Protein AF-A0AAE0KY05-F1 (afdb_monomer_lite)

Foldseek 3Di:
DDDDDDDDDDDDDDDDDDDDDDDDDDDDDPDDPPPPPPPPPPDPDDPFDAAELAQQWKKKKWWWFAAFAPDQDPVRRDGFTDIWIWIWHHHWDPPDVPIKGFIGTPDTPQQFADPPKTKIKTFAADDDPDPPPDDDDDDPDDDDADPGQKMKIKTQTPWGDGPPRDIDHGAIKIWIWGWGADPPRGIDTAKTWIKGWDFDWDQPDPVSPDTDTDIHITTTGMMGIDTDRD

Radius of gyration: 27.33 Å; chains: 1; bounding box: 83×68×80 Å

pLDDT: mean 74.64, std 20.17, range [36.69, 96.38]

Sequence (230 aa):
MRTQTRERQSRAELTTSSCFSLSCRPAFAPRRPPRHRSFNVASSASDEVPATLTEETVWRLVLSLSEPAKTDDEADISGPSINVVMKLKFLEDQGYEPPQGTVEVVEDELGLISEEGFNFWKLAEEEGEDPLDKGGLWIWGLFSEPLYPLMNIQLDVNEVPISDGTTFPAGKLFMKVPHARGSKTGVALSGGTLSVRQIVAYQADLIGLSKANIAEVRPCGTVRFTSTAA

Organism: NCBI:txid36881

Secondary structure (DSSP, 8-state):
-----------PPP---------PPPP----PPP-------------PPPB-SSTTPPEEEEEEEEPPPSSS-GGG--S-EEEEEEEEEEEEPTT-SS-EEEEEEEEESS--B-TT---EEEEESS--SSTT-------TTS--S-S-SEEEEEEEE--EEPGGG-EEPPEEEEEEEEEEEETTTEEEE--EEEEEEEEEEEE-STTS--EEEEEEEEEEEEEEEEE---

Structure (mmCIF, N/CA/C/O backbone):
data_AF-A0AAE0KY05-F1
#
_entry.id   AF-A0AAE0KY05-F1
#
loop_
_atom_site.group_PDB
_atom_site.id
_atom_site.type_symbol
_atom_site.label_atom_id
_atom_site.label_alt_id
_atom_site.label_comp_id
_atom_site.label_asym_id
_atom_site.label_entity_id
_atom_site.label_seq_id
_atom_site.pdbx_PDB_ins_code
_atom_site.Cartn_x
_atom_site.Cartn_y
_atom_site.Cartn_z
_atom_site.occupancy
_atom_site.B_iso_or_equiv
_atom_site.auth_seq_id
_atom_site.auth_comp_id
_atom_site.auth_asym_id
_atom_site.auth_atom_id
_atom_site.pdbx_PDB_model_num
ATOM 1 N N . MET A 1 1 ? 55.334 31.018 -51.474 1.00 38.75 1 MET A N 1
ATOM 2 C CA . MET A 1 1 ? 55.830 32.338 -51.022 1.00 38.75 1 MET A CA 1
ATOM 3 C C . MET A 1 1 ? 55.049 32.727 -49.776 1.00 38.75 1 MET A C 1
ATOM 5 O O . MET A 1 1 ? 53.842 32.783 -49.913 1.00 38.75 1 MET A O 1
ATOM 9 N N . ARG A 1 2 ? 55.753 32.933 -48.640 1.00 39.19 2 ARG A N 1
ATOM 10 C CA . ARG A 1 2 ? 55.479 33.848 -47.494 1.00 39.19 2 ARG A CA 1
ATOM 11 C C . ARG A 1 2 ? 54.041 33.850 -46.913 1.00 39.19 2 ARG A C 1
ATOM 13 O O . ARG A 1 2 ? 53.098 34.034 -47.654 1.00 39.19 2 ARG A O 1
ATOM 20 N N . THR A 1 3 ? 53.742 33.734 -45.618 1.00 39.59 3 THR A N 1
ATOM 21 C CA . THR A 1 3 ? 54.425 34.032 -44.335 1.00 39.59 3 THR A CA 1
ATOM 22 C C . THR A 1 3 ? 53.411 33.621 -43.230 1.00 39.59 3 THR A C 1
ATOM 24 O O . THR A 1 3 ? 52.221 33.743 -43.486 1.00 39.59 3 THR A O 1
ATOM 27 N N . GLN A 1 4 ? 53.807 32.933 -42.139 1.00 42.31 4 GLN A N 1
ATOM 28 C CA . GLN A 1 4 ? 53.938 33.462 -40.748 1.00 42.31 4 GLN A CA 1
ATOM 29 C C . GLN A 1 4 ? 52.613 33.964 -40.104 1.00 42.31 4 GLN A C 1
ATOM 31 O O . GLN A 1 4 ? 51.842 34.605 -40.795 1.00 42.31 4 GLN A O 1
ATOM 36 N N . THR A 1 5 ? 52.233 33.827 -38.822 1.00 41.00 5 THR A N 1
ATOM 37 C CA . THR A 1 5 ? 52.829 33.479 -37.502 1.00 41.00 5 THR A CA 1
ATOM 38 C C . THR A 1 5 ? 51.665 33.694 -36.477 1.00 41.00 5 THR A C 1
ATOM 40 O O . THR A 1 5 ? 50.830 34.546 -36.754 1.00 41.00 5 THR A O 1
ATOM 43 N N . ARG A 1 6 ? 51.411 32.806 -35.482 1.00 46.19 6 ARG A N 1
ATOM 44 C CA . ARG A 1 6 ? 51.552 32.994 -33.991 1.00 46.19 6 ARG A CA 1
ATOM 45 C C . ARG A 1 6 ? 50.767 34.212 -33.416 1.00 46.19 6 ARG A C 1
ATOM 47 O O . ARG A 1 6 ? 50.669 35.220 -34.083 1.00 46.19 6 ARG A O 1
ATOM 54 N N . GLU A 1 7 ? 50.173 34.290 -32.222 1.00 44.09 7 GLU A N 1
ATOM 55 C CA . GLU A 1 7 ? 50.526 33.885 -30.849 1.00 44.09 7 GLU A CA 1
ATOM 56 C C . GLU A 1 7 ? 49.373 34.444 -29.950 1.00 44.09 7 GLU A C 1
ATOM 58 O O . GLU A 1 7 ? 48.869 35.524 -30.230 1.00 44.09 7 GLU A O 1
ATOM 63 N N . ARG A 1 8 ? 48.696 33.655 -29.102 1.00 45.62 8 ARG A N 1
ATOM 64 C CA . ARG A 1 8 ? 48.772 33.601 -27.617 1.00 45.62 8 ARG A CA 1
ATOM 65 C C . ARG A 1 8 ? 48.650 34.917 -26.803 1.00 45.62 8 ARG A C 1
ATOM 67 O O . ARG A 1 8 ? 49.418 35.840 -27.016 1.00 45.62 8 ARG A O 1
ATOM 74 N N . GLN A 1 9 ? 47.863 34.803 -25.710 1.00 41.28 9 GLN A N 1
ATOM 75 C CA . GLN A 1 9 ? 47.937 35.522 -24.408 1.00 41.28 9 GLN A CA 1
ATOM 76 C C . GLN A 1 9 ? 47.491 36.997 -24.386 1.00 41.28 9 GLN A C 1
ATOM 78 O O . GLN A 1 9 ? 47.630 37.692 -25.373 1.00 41.28 9 GLN A O 1
ATOM 83 N N . SER A 1 10 ? 47.005 37.603 -23.299 1.00 45.00 10 SER A N 1
ATOM 84 C CA . SER A 1 10 ? 46.503 37.241 -21.959 1.00 45.00 10 SER A CA 1
ATOM 85 C C . SER A 1 10 ? 46.017 38.568 -21.317 1.00 45.00 10 SER A C 1
ATOM 87 O O . SER A 1 10 ? 46.092 39.612 -21.957 1.00 45.00 10 SER A O 1
ATOM 89 N N . ARG A 1 11 ? 45.609 38.525 -20.037 1.00 42.91 11 ARG A N 1
ATOM 90 C CA . ARG A 1 11 ? 45.348 39.648 -19.106 1.00 42.91 11 ARG A CA 1
ATOM 91 C C . ARG A 1 11 ? 43.980 40.343 -19.162 1.00 42.91 11 ARG A C 1
ATOM 93 O O . ARG A 1 11 ? 43.761 41.305 -19.883 1.00 42.91 11 ARG A O 1
ATOM 100 N N . ALA A 1 12 ? 43.116 39.897 -18.250 1.00 42.72 12 ALA A N 1
ATOM 101 C CA . ALA A 1 12 ? 42.124 40.742 -17.599 1.00 42.72 12 ALA A CA 1
ATOM 102 C C . ALA A 1 12 ? 42.814 41.546 -16.481 1.00 42.72 12 ALA A C 1
ATOM 104 O O . ALA A 1 12 ? 43.502 40.967 -15.635 1.00 42.72 12 ALA A O 1
ATOM 105 N N . GLU A 1 13 ? 42.652 42.867 -16.505 1.00 48.19 13 GLU A N 1
ATOM 106 C CA . GLU A 1 13 ? 43.083 43.776 -15.445 1.00 48.19 13 GLU A CA 1
ATOM 107 C C . GLU A 1 13 ? 41.948 43.995 -14.439 1.00 48.19 13 GLU A C 1
ATOM 109 O O . GLU A 1 13 ? 40.798 44.242 -14.797 1.00 48.19 13 GLU A O 1
ATOM 114 N N . LEU A 1 14 ? 42.313 43.873 -13.163 1.00 47.69 14 LEU A N 1
ATOM 115 C CA . LEU A 1 14 ? 41.545 44.267 -11.990 1.00 47.69 14 LEU A CA 1
ATOM 116 C C . LEU A 1 14 ? 41.602 45.787 -11.827 1.00 47.69 14 LEU A C 1
ATOM 118 O O . LEU A 1 14 ? 42.699 46.339 -11.756 1.00 47.69 14 LEU A O 1
ATOM 122 N N . THR A 1 15 ? 40.459 46.435 -11.609 1.00 41.34 15 THR A N 1
ATOM 123 C CA . THR A 1 15 ? 40.413 47.785 -11.034 1.00 41.34 15 THR A CA 1
ATOM 124 C C . THR A 1 15 ? 39.196 47.987 -10.124 1.00 41.34 15 THR A C 1
ATOM 126 O O . THR A 1 15 ? 38.053 47.833 -10.535 1.00 41.34 15 THR A O 1
ATOM 129 N N . THR A 1 16 ? 39.515 48.388 -8.882 1.00 43.69 16 THR A N 1
ATOM 130 C CA . THR A 1 16 ? 38.816 49.348 -7.990 1.00 43.69 16 THR A CA 1
ATOM 131 C C . THR A 1 16 ? 37.357 49.072 -7.589 1.00 43.69 16 THR A C 1
ATOM 133 O O . THR A 1 16 ? 36.461 49.106 -8.414 1.00 43.69 16 THR A O 1
ATOM 136 N N . SER A 1 17 ? 37.048 48.719 -6.334 1.00 39.44 17 SER A N 1
ATOM 137 C CA . SER A 1 17 ? 37.146 49.478 -5.063 1.00 39.44 17 SER A CA 1
ATOM 138 C C . SER A 1 17 ? 36.016 50.498 -4.830 1.00 39.44 17 SER A C 1
ATOM 140 O O . SER A 1 17 ? 35.856 51.436 -5.602 1.00 39.44 17 SER A O 1
ATOM 142 N N . SER A 1 18 ? 35.373 50.345 -3.659 1.00 39.72 18 SER A N 1
ATOM 143 C CA . SER A 1 18 ? 34.849 51.396 -2.761 1.00 39.72 18 SER A CA 1
ATOM 144 C C . SER A 1 18 ? 33.321 51.531 -2.573 1.00 39.72 18 SER A C 1
ATOM 146 O O . SER A 1 18 ? 32.611 52.104 -3.388 1.00 39.72 18 SER A O 1
ATOM 148 N N . CYS A 1 19 ? 32.909 51.094 -1.373 1.00 37.59 19 CYS A N 1
ATOM 149 C CA . CYS A 1 19 ? 32.070 51.772 -0.369 1.00 37.59 19 CYS A CA 1
ATOM 150 C C . CYS A 1 19 ? 30.527 51.870 -0.460 1.00 37.59 19 CYS A C 1
ATOM 152 O O . CYS A 1 19 ? 29.948 52.548 -1.296 1.00 37.59 19 CYS A O 1
ATOM 154 N N . PHE A 1 20 ? 29.937 51.329 0.621 1.00 39.00 20 PHE A N 1
ATOM 155 C CA . PHE A 1 20 ? 28.830 51.835 1.448 1.00 39.00 20 PHE A CA 1
ATOM 156 C C . PHE A 1 20 ? 27.437 52.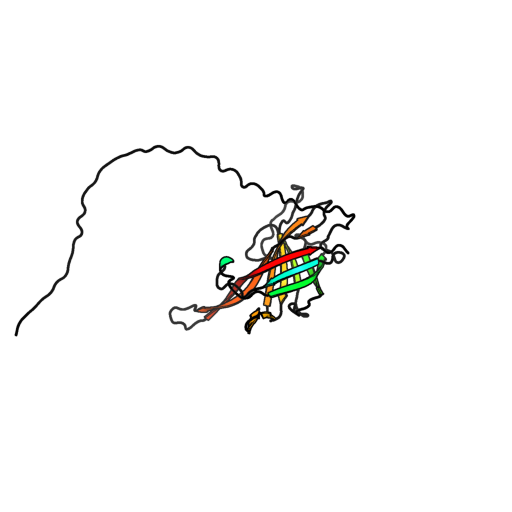050 0.830 1.00 39.00 20 PHE A C 1
ATOM 158 O O . PHE A 1 20 ? 27.146 53.077 0.233 1.00 39.00 20 PHE A O 1
ATOM 165 N N . SER A 1 21 ? 26.491 51.199 1.241 1.00 39.94 21 SER A N 1
ATOM 166 C CA . SER A 1 21 ? 25.285 51.697 1.921 1.00 39.94 21 SER A CA 1
ATOM 167 C C . SER A 1 21 ? 24.704 50.631 2.859 1.00 39.94 21 SER A C 1
ATOM 169 O O . SER A 1 21 ? 24.393 49.509 2.466 1.00 39.94 21 SER A O 1
ATOM 171 N N . LEU A 1 22 ? 24.592 50.995 4.138 1.00 47.75 22 LEU A N 1
ATOM 172 C CA . LEU A 1 22 ? 23.729 50.328 5.105 1.00 47.75 22 LEU A CA 1
ATOM 173 C C . LEU A 1 22 ? 22.280 50.607 4.696 1.00 47.75 22 LEU A C 1
ATOM 175 O O . LEU A 1 22 ? 21.836 51.751 4.754 1.00 47.75 22 LEU A O 1
ATOM 179 N N . SER A 1 23 ? 21.554 49.564 4.300 1.00 43.19 23 SER A N 1
ATOM 180 C CA . SER A 1 23 ? 20.107 49.608 4.094 1.00 43.19 23 SER A CA 1
ATOM 181 C C . SER A 1 23 ? 19.423 48.677 5.090 1.00 43.19 23 SER A C 1
ATOM 183 O O . SER A 1 23 ? 19.898 47.582 5.391 1.00 43.19 23 SER A O 1
ATOM 185 N N . CYS A 1 24 ? 18.342 49.192 5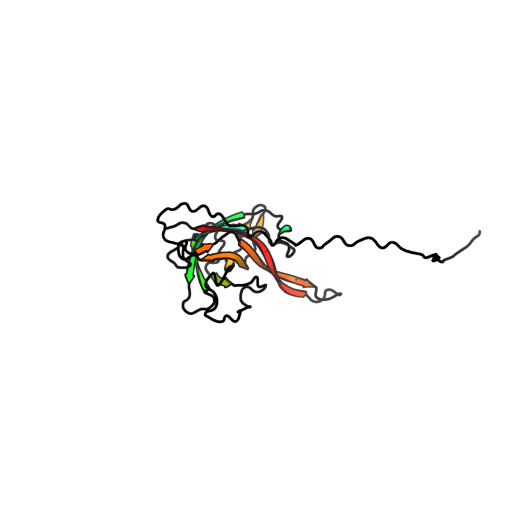.662 1.00 40.12 24 CYS A N 1
ATOM 186 C CA . CYS A 1 24 ? 17.643 48.695 6.831 1.00 40.12 24 CYS A CA 1
ATOM 187 C C . CYS A 1 24 ? 17.109 47.265 6.676 1.00 40.12 24 CYS A C 1
ATOM 189 O O . CYS A 1 24 ? 16.566 46.879 5.643 1.00 40.12 24 CYS A O 1
ATOM 191 N N . ARG A 1 25 ? 17.182 46.513 7.780 1.00 47.62 25 ARG A N 1
ATOM 192 C CA . ARG A 1 25 ? 16.449 45.262 7.994 1.00 47.62 25 ARG A CA 1
ATOM 193 C C . ARG A 1 25 ? 14.938 45.511 7.864 1.00 47.62 25 ARG A C 1
ATOM 195 O O . ARG A 1 25 ? 14.424 46.330 8.630 1.00 47.62 25 ARG A O 1
ATOM 202 N N . PRO A 1 26 ? 14.193 44.781 7.018 1.00 47.31 26 PRO A N 1
ATOM 203 C CA . PRO A 1 26 ? 12.768 44.629 7.239 1.00 47.31 26 PRO A CA 1
ATOM 204 C C . PRO A 1 26 ? 12.541 43.705 8.439 1.00 47.31 26 PRO A C 1
ATOM 206 O O . PRO A 1 26 ? 13.217 42.690 8.627 1.00 47.31 26 PRO A O 1
ATOM 209 N N . ALA A 1 27 ? 11.605 44.126 9.280 1.00 47.09 27 ALA A N 1
ATOM 210 C CA . ALA A 1 27 ? 11.190 43.446 10.486 1.00 47.09 27 ALA A CA 1
ATOM 211 C C . ALA A 1 27 ? 10.713 42.014 10.206 1.00 47.09 27 ALA A C 1
ATOM 213 O O . ALA A 1 27 ? 10.091 41.712 9.189 1.00 47.09 27 ALA A O 1
ATOM 214 N N . PHE A 1 28 ? 11.003 41.158 11.179 1.00 46.00 28 PHE A N 1
ATOM 215 C CA . PHE A 1 28 ? 10.495 39.807 11.344 1.00 46.00 28 PHE A CA 1
ATOM 216 C C . PHE A 1 28 ? 8.963 39.799 11.191 1.00 46.00 28 PHE A C 1
ATOM 218 O O . PHE A 1 28 ? 8.238 40.220 12.092 1.00 46.00 28 PHE A O 1
ATOM 225 N N . ALA A 1 29 ? 8.456 39.339 10.048 1.00 49.94 29 ALA A N 1
ATOM 226 C CA . ALA A 1 29 ? 7.048 38.994 9.924 1.00 49.94 29 ALA A CA 1
ATOM 227 C C . ALA A 1 29 ? 6.855 37.607 10.562 1.00 49.94 29 ALA A C 1
ATOM 229 O O . ALA A 1 29 ? 7.533 36.661 10.144 1.00 49.94 29 ALA A O 1
ATOM 230 N N . PRO A 1 30 ? 5.971 37.439 11.562 1.00 48.03 30 PRO A N 1
ATOM 231 C CA . PRO A 1 30 ? 5.671 36.117 12.088 1.00 48.03 30 PRO A CA 1
ATOM 232 C C . PRO A 1 30 ? 5.068 35.275 10.961 1.00 48.03 30 PRO A C 1
ATOM 234 O O . PRO A 1 30 ? 4.003 35.595 10.424 1.00 48.03 30 PRO A O 1
ATOM 237 N N . ARG A 1 31 ? 5.767 34.198 10.581 1.00 41.47 31 ARG A N 1
ATOM 238 C CA . ARG A 1 31 ? 5.210 33.154 9.720 1.00 41.47 31 ARG A CA 1
ATOM 239 C C . ARG A 1 31 ? 3.956 32.636 10.415 1.00 41.47 31 ARG A C 1
ATOM 241 O O . ARG A 1 31 ? 4.040 32.073 11.504 1.00 41.47 31 ARG A O 1
ATOM 248 N N . ARG A 1 32 ? 2.788 32.869 9.812 1.00 42.88 32 ARG A N 1
ATOM 249 C CA . ARG A 1 32 ? 1.558 32.209 10.250 1.00 42.88 32 ARG A CA 1
ATOM 250 C C . ARG A 1 32 ? 1.809 30.698 10.178 1.00 42.88 32 ARG A C 1
ATOM 252 O O . ARG A 1 32 ? 2.333 30.255 9.153 1.00 42.88 32 ARG A O 1
ATOM 259 N N . PRO A 1 33 ? 1.467 29.923 11.219 1.00 51.41 33 PRO A N 1
ATOM 260 C CA . PRO A 1 33 ? 1.500 28.475 11.107 1.00 51.41 33 PRO A CA 1
ATOM 261 C C . PRO A 1 33 ? 0.621 28.054 9.920 1.00 51.41 33 PRO A C 1
ATOM 263 O O . PRO A 1 33 ? -0.366 28.745 9.621 1.00 51.41 33 PRO A O 1
ATOM 266 N N . PRO A 1 34 ? 0.969 26.963 9.218 1.00 46.44 34 PRO A N 1
ATOM 267 C CA . PRO A 1 34 ? 0.100 26.409 8.194 1.00 46.44 34 PRO A CA 1
ATOM 268 C C . PRO A 1 34 ? -1.291 26.227 8.804 1.00 46.44 34 PRO A C 1
ATOM 270 O O . PRO A 1 34 ? -1.451 25.626 9.866 1.00 46.44 34 PRO A O 1
ATOM 273 N N . ARG A 1 35 ? -2.305 26.821 8.165 1.00 40.75 35 ARG A N 1
ATOM 274 C CA . ARG A 1 35 ? -3.698 26.551 8.510 1.00 40.75 35 ARG A CA 1
ATOM 275 C C . ARG A 1 35 ? -3.890 25.051 8.331 1.00 40.75 35 ARG A C 1
ATOM 277 O O . ARG A 1 35 ? -3.905 24.588 7.193 1.00 40.75 35 ARG A O 1
ATOM 284 N N . HIS A 1 36 ? -4.033 24.321 9.436 1.00 37.31 36 HIS A N 1
ATOM 285 C CA . HIS A 1 36 ? -4.613 22.987 9.414 1.00 37.31 36 HIS A CA 1
ATOM 286 C C . HIS A 1 36 ? -5.900 23.088 8.604 1.00 37.31 36 HIS A C 1
ATOM 288 O O . HIS A 1 36 ? -6.833 23.805 8.975 1.00 37.31 36 HIS A O 1
ATOM 294 N N . ARG A 1 37 ? -5.895 22.447 7.437 1.00 46.44 37 ARG A N 1
ATOM 295 C CA . ARG A 1 37 ? -7.068 22.315 6.592 1.00 46.44 37 ARG A CA 1
ATOM 296 C C . ARG A 1 37 ? -8.019 21.434 7.386 1.00 46.44 37 ARG A C 1
ATOM 298 O O . ARG A 1 37 ? -7.835 20.226 7.456 1.00 46.44 37 ARG A O 1
ATOM 305 N N . SER A 1 38 ? -8.961 22.063 8.080 1.00 38.47 38 SER A N 1
ATOM 306 C CA . SER A 1 38 ? -10.047 21.373 8.757 1.00 38.47 38 SER A CA 1
ATOM 307 C C . SER A 1 38 ? -10.771 20.570 7.685 1.00 38.47 38 SER A C 1
ATOM 309 O O . SER A 1 38 ? -11.352 21.143 6.759 1.00 38.47 38 SER A O 1
ATOM 311 N N . PHE A 1 39 ? -10.644 19.250 7.745 1.00 46.31 39 PHE A N 1
ATOM 312 C CA . PHE A 1 39 ? -11.386 18.358 6.878 1.00 46.31 39 PHE A CA 1
ATOM 313 C C . PHE A 1 39 ? -12.858 18.465 7.270 1.00 46.31 39 PHE A C 1
ATOM 315 O O . PHE A 1 39 ? -13.295 17.873 8.250 1.00 46.31 39 PHE A O 1
ATOM 322 N N . ASN A 1 40 ? -13.628 19.238 6.507 1.00 36.69 40 ASN A N 1
ATOM 323 C CA . ASN A 1 40 ? -15.075 19.088 6.502 1.00 36.69 40 ASN A CA 1
ATOM 324 C C . ASN A 1 40 ? -15.387 17.821 5.705 1.00 36.69 40 ASN A C 1
ATOM 326 O O . ASN A 1 40 ? -15.610 17.874 4.497 1.00 36.69 40 ASN A O 1
ATOM 330 N N . VAL A 1 41 ? -15.357 16.676 6.385 1.00 49.69 41 VAL A N 1
ATOM 331 C CA . VAL A 1 41 ? -16.051 15.479 5.913 1.00 49.69 41 VAL A CA 1
ATOM 332 C C . VAL A 1 41 ? -17.532 15.758 6.133 1.00 49.69 41 VAL A C 1
ATOM 334 O O . VAL A 1 41 ? -17.980 15.923 7.267 1.00 49.69 41 VAL A O 1
ATOM 337 N N . ALA A 1 42 ? -18.280 15.904 5.041 1.00 36.88 42 ALA A N 1
ATOM 338 C CA . ALA A 1 42 ? -19.729 15.971 5.096 1.00 36.88 42 ALA A CA 1
ATOM 339 C C . ALA A 1 42 ? -20.240 14.635 5.653 1.00 36.88 42 ALA A C 1
ATOM 341 O O . ALA A 1 42 ? -20.300 13.637 4.944 1.00 36.88 42 ALA A O 1
ATOM 342 N N . SER A 1 43 ? -20.545 14.623 6.949 1.00 40.16 43 SER A N 1
ATOM 343 C CA . SER A 1 43 ? -21.262 13.544 7.617 1.00 40.16 43 SER A CA 1
ATOM 344 C C . SER A 1 43 ? -22.716 13.595 7.154 1.00 40.16 43 SER A C 1
ATOM 346 O O . SER A 1 43 ? -23.512 14.409 7.623 1.00 40.16 43 SER A O 1
ATOM 348 N N . SER A 1 44 ? -23.063 12.749 6.191 1.00 39.06 44 SER A N 1
ATOM 349 C CA . SER A 1 44 ? -24.431 12.265 6.049 1.00 39.06 44 SER A CA 1
ATOM 350 C C . SER A 1 44 ? -24.664 11.275 7.185 1.00 39.06 44 SER A C 1
ATOM 352 O O . SER A 1 44 ? -24.182 10.151 7.148 1.00 39.06 44 SER A O 1
ATOM 354 N N . ALA A 1 45 ? -25.322 11.748 8.243 1.00 41.47 45 ALA A N 1
ATOM 355 C CA . ALA A 1 45 ? -25.730 10.944 9.383 1.00 41.47 45 ALA A CA 1
ATOM 356 C C . ALA A 1 45 ? -26.906 10.032 8.989 1.00 41.47 45 ALA A C 1
ATOM 358 O O . ALA A 1 45 ? -28.071 10.397 9.146 1.00 41.47 45 ALA A O 1
ATOM 359 N N . SER A 1 46 ? -26.583 8.862 8.453 1.00 43.41 46 SER A N 1
ATOM 360 C CA . SER A 1 46 ? -27.380 7.639 8.577 1.00 43.41 46 SER A CA 1
ATOM 361 C C . SER A 1 46 ? -26.770 6.800 9.706 1.00 43.41 46 SER A C 1
ATOM 363 O O . SER A 1 46 ? -25.584 6.934 9.998 1.00 43.41 46 SER A O 1
ATOM 365 N N . ASP A 1 47 ? -27.593 5.996 10.380 1.00 45.12 47 ASP A N 1
ATOM 366 C CA . ASP A 1 47 ? -27.252 5.089 11.494 1.00 45.12 47 ASP A CA 1
ATOM 367 C C . ASP A 1 47 ? -26.365 3.921 10.991 1.00 45.12 47 ASP A C 1
ATOM 369 O O . ASP A 1 47 ? -26.734 2.751 11.029 1.00 45.12 47 ASP A O 1
ATOM 373 N N . GLU A 1 48 ? -25.230 4.257 10.381 1.00 63.44 48 GLU A N 1
ATOM 374 C CA . GLU A 1 48 ? -24.317 3.328 9.725 1.00 63.44 48 GLU A CA 1
ATOM 375 C C . GLU A 1 48 ? -23.310 2.792 10.739 1.00 63.44 48 GLU A C 1
ATOM 377 O O . GLU A 1 48 ? -22.711 3.545 11.514 1.00 63.44 48 GLU A O 1
ATOM 382 N N . VAL A 1 49 ? -23.135 1.468 10.736 1.00 72.31 49 VAL A N 1
ATOM 383 C CA . VAL A 1 49 ? -22.116 0.786 11.537 1.00 72.31 49 VAL A CA 1
ATOM 384 C C . VAL A 1 49 ? -20.759 1.431 11.227 1.00 72.31 49 VAL A C 1
ATOM 386 O O . VAL A 1 49 ? -20.401 1.553 10.052 1.00 72.31 49 VAL A O 1
ATOM 389 N N . PRO A 1 50 ? -20.007 1.889 12.247 1.00 82.06 50 PRO A N 1
ATOM 390 C CA . PRO A 1 50 ? -18.739 2.565 12.022 1.00 82.06 50 PRO A CA 1
ATOM 391 C C . PRO A 1 50 ? -17.774 1.626 11.300 1.00 82.06 50 PRO A C 1
ATOM 393 O O . PRO A 1 50 ? -17.597 0.484 11.715 1.00 82.06 50 PRO A O 1
ATOM 396 N N . ALA A 1 51 ? -17.124 2.119 10.246 1.00 86.56 51 ALA A N 1
ATOM 397 C CA . ALA A 1 51 ? -16.161 1.331 9.489 1.00 86.56 51 ALA A CA 1
ATOM 398 C C . ALA A 1 51 ? -14.991 0.875 10.380 1.00 86.56 51 ALA A C 1
ATOM 400 O O . ALA A 1 51 ? -14.487 1.630 11.218 1.00 86.56 51 ALA A O 1
ATOM 401 N N . THR A 1 52 ? -14.541 -0.357 10.181 1.00 88.69 52 THR A N 1
ATOM 402 C CA . THR A 1 52 ? -13.468 -1.008 10.945 1.00 88.69 52 THR A CA 1
ATOM 403 C C . THR A 1 52 ? -12.370 -1.533 10.015 1.00 88.69 52 THR A C 1
ATOM 405 O O . THR A 1 52 ? -12.547 -1.637 8.799 1.00 88.69 52 THR A O 1
ATOM 408 N N . LEU A 1 53 ? -11.210 -1.872 10.590 1.00 89.19 53 LEU A N 1
ATOM 409 C CA . LEU A 1 53 ? -10.146 -2.631 9.910 1.00 89.19 53 LEU A CA 1
ATOM 410 C C . LEU A 1 53 ? -10.289 -4.142 10.177 1.00 89.19 53 LEU A C 1
ATOM 412 O O . LEU A 1 53 ? -9.297 -4.845 10.335 1.00 89.19 53 LEU A O 1
ATOM 416 N N . THR A 1 54 ? -11.531 -4.624 10.265 1.00 89.44 54 THR A N 1
ATOM 417 C CA . THR A 1 54 ? -11.869 -6.036 10.490 1.00 89.44 54 THR A CA 1
ATOM 418 C C . THR A 1 54 ? -12.654 -6.601 9.304 1.00 89.44 54 THR A C 1
ATOM 420 O O . THR A 1 54 ? -13.083 -5.862 8.414 1.00 89.44 54 THR A O 1
ATOM 423 N N . GLU A 1 55 ? -12.884 -7.916 9.310 1.00 90.06 55 GLU A N 1
ATOM 424 C CA . GLU A 1 55 ? -13.619 -8.651 8.267 1.00 90.06 55 GLU A CA 1
ATOM 425 C C . GLU A 1 55 ? -15.075 -8.196 8.061 1.00 90.06 55 GLU A C 1
ATOM 427 O O . GLU A 1 55 ? -15.701 -8.530 7.048 1.00 90.06 55 GLU A O 1
ATOM 432 N N . GLU A 1 56 ? -15.605 -7.434 9.020 1.00 88.81 56 GLU A N 1
ATOM 433 C CA . GLU A 1 56 ? -16.965 -6.8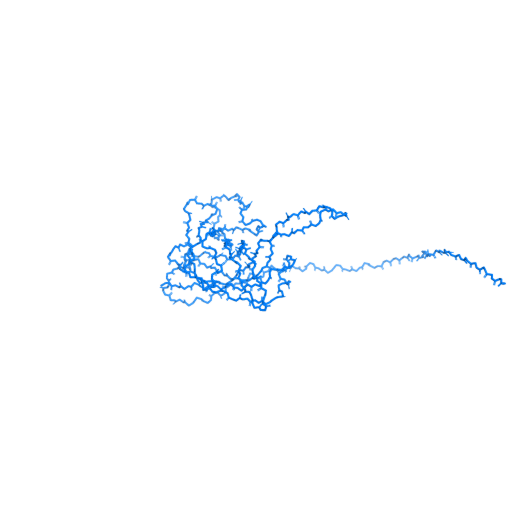98 9.030 1.00 88.81 56 GLU A CA 1
ATOM 434 C C . GLU A 1 56 ? -17.151 -5.777 8.000 1.00 88.81 56 GLU A C 1
ATOM 436 O O . GLU A 1 56 ? -18.240 -5.620 7.450 1.00 88.81 56 GLU A O 1
ATOM 441 N N . THR A 1 57 ? -16.091 -5.017 7.703 1.00 90.19 57 THR A N 1
ATOM 442 C CA . THR A 1 57 ? -16.164 -3.884 6.775 1.00 90.19 57 THR A CA 1
ATOM 443 C C . THR A 1 57 ? -15.567 -4.254 5.423 1.00 90.19 57 THR A C 1
ATOM 445 O O . THR A 1 57 ? -14.380 -4.561 5.309 1.00 90.19 57 THR A O 1
ATOM 448 N N . VAL A 1 58 ? -16.379 -4.154 4.367 1.00 93.25 58 VAL A N 1
ATOM 449 C CA . VAL A 1 58 ? -15.906 -4.290 2.984 1.00 93.25 58 VAL A CA 1
ATOM 450 C C . VAL A 1 58 ? -15.531 -2.919 2.434 1.00 93.25 58 VAL A C 1
ATOM 452 O O . VAL A 1 58 ? -16.358 -2.014 2.295 1.00 93.25 58 VAL A O 1
ATOM 455 N N . TRP A 1 59 ? -14.264 -2.775 2.074 1.00 93.62 59 TRP A N 1
ATOM 456 C CA . TRP A 1 59 ? -13.715 -1.553 1.513 1.00 93.62 59 TRP A CA 1
ATOM 457 C C . TRP A 1 59 ? -13.697 -1.639 -0.002 1.00 93.62 59 TRP A C 1
ATOM 459 O O . TRP A 1 59 ? -13.153 -2.583 -0.570 1.00 93.62 59 TRP A O 1
ATOM 469 N N . ARG A 1 60 ? -14.258 -0.628 -0.670 1.00 94.44 60 ARG A N 1
ATOM 470 C CA . ARG A 1 60 ? -14.137 -0.474 -2.118 1.00 94.44 60 ARG A CA 1
ATOM 471 C C . ARG A 1 60 ? -13.003 0.494 -2.422 1.00 94.44 60 ARG A C 1
ATOM 473 O O . ARG A 1 60 ? -13.028 1.642 -1.976 1.00 94.44 60 ARG A O 1
ATOM 480 N N . LEU A 1 61 ? -12.028 0.029 -3.187 1.00 94.12 61 LEU A N 1
ATOM 481 C CA . LEU A 1 61 ? -10.867 0.795 -3.610 1.00 94.12 61 LEU A CA 1
ATOM 482 C C . LEU A 1 61 ? -10.985 1.120 -5.090 1.00 94.12 61 LEU A C 1
ATOM 484 O O . LEU A 1 61 ? -11.421 0.298 -5.895 1.00 94.12 61 LEU A O 1
ATOM 488 N N . VAL A 1 62 ? -10.562 2.328 -5.433 1.00 94.75 62 VAL A N 1
ATOM 489 C CA . VAL A 1 62 ? -10.346 2.758 -6.810 1.00 94.75 62 VAL A CA 1
ATOM 490 C C . VAL A 1 62 ? -8.872 3.108 -6.943 1.00 94.75 62 VAL A C 1
ATOM 492 O O . VAL A 1 62 ? -8.410 4.083 -6.344 1.00 94.75 62 VAL A O 1
ATOM 495 N N . LEU A 1 63 ? -8.141 2.291 -7.694 1.00 94.38 63 LEU A N 1
ATOM 496 C CA . LEU A 1 63 ? -6.734 2.486 -8.018 1.00 94.38 63 LEU A CA 1
ATOM 497 C C . LEU A 1 63 ? -6.642 3.167 -9.378 1.00 94.38 63 LEU A C 1
ATOM 499 O O . LEU A 1 63 ? -7.116 2.624 -10.371 1.00 94.38 63 LEU A O 1
ATOM 503 N N . SER A 1 64 ? -6.021 4.336 -9.433 1.00 93.81 64 SER A N 1
ATOM 504 C CA . SER A 1 64 ? -5.635 4.979 -10.686 1.00 93.81 64 SER A CA 1
ATOM 505 C C . SER A 1 64 ? -4.167 4.661 -10.935 1.00 93.81 64 SER A C 1
ATOM 507 O O . SER A 1 64 ? -3.301 5.339 -10.383 1.00 93.81 64 SER A O 1
ATOM 509 N N . LEU A 1 65 ? -3.908 3.607 -11.710 1.00 92.69 65 LEU A N 1
ATOM 510 C CA . LEU A 1 65 ? -2.571 3.110 -12.038 1.00 92.69 65 LEU A CA 1
ATOM 511 C C . LEU A 1 65 ? -2.059 3.745 -13.323 1.00 92.69 65 LEU A C 1
ATOM 513 O O . LEU A 1 65 ? -2.819 4.004 -14.251 1.00 92.69 65 LEU A O 1
ATOM 517 N N . SER A 1 66 ? -0.756 3.943 -13.383 1.00 91.88 66 SER A N 1
ATOM 518 C CA . SER A 1 66 ? -0.029 4.511 -14.515 1.00 91.88 66 SER A CA 1
ATOM 519 C C . SER A 1 66 ? 1.335 3.841 -14.621 1.00 91.88 66 SER A C 1
ATOM 521 O O . SER A 1 66 ? 1.755 3.132 -13.702 1.00 91.88 66 SER A O 1
ATOM 523 N N . GLU A 1 67 ? 2.026 4.050 -15.739 1.00 88.38 67 GLU A N 1
ATOM 524 C CA . GLU A 1 67 ? 3.410 3.597 -15.859 1.00 88.38 67 GLU A CA 1
ATOM 525 C C . GLU A 1 67 ? 4.259 4.199 -14.718 1.00 88.38 67 GLU A C 1
ATOM 527 O O . GLU A 1 67 ? 4.123 5.394 -14.432 1.00 88.38 67 GLU A O 1
ATOM 532 N N . PRO A 1 68 ? 5.102 3.398 -14.040 1.00 86.06 68 PRO A N 1
ATOM 533 C CA . PRO A 1 68 ? 5.933 3.893 -12.949 1.00 86.06 68 PRO A CA 1
ATOM 534 C C . PRO A 1 68 ? 6.828 5.042 -13.411 1.00 86.06 68 PRO A C 1
ATOM 536 O O . PRO A 1 68 ? 7.421 4.982 -14.493 1.00 86.06 68 PRO A O 1
ATOM 539 N N . ALA A 1 69 ? 6.935 6.086 -12.590 1.00 83.69 69 ALA A N 1
ATOM 540 C CA . ALA A 1 69 ? 7.770 7.233 -12.913 1.00 83.69 69 ALA A CA 1
ATOM 541 C C . ALA A 1 69 ? 9.234 6.807 -13.117 1.00 83.69 69 ALA A C 1
ATOM 543 O O . ALA A 1 69 ? 9.750 5.894 -12.468 1.00 83.69 69 ALA A O 1
ATOM 544 N N . LYS A 1 70 ? 9.920 7.483 -14.043 1.00 78.81 70 LYS A N 1
ATOM 545 C CA . LYS A 1 70 ? 11.347 7.236 -14.322 1.00 78.81 70 LYS A CA 1
ATOM 546 C C . LYS A 1 70 ? 12.259 7.816 -13.244 1.00 78.81 70 LYS A C 1
ATOM 548 O O . LYS A 1 70 ? 13.404 7.389 -13.130 1.00 78.81 70 LYS A O 1
ATOM 553 N N . THR A 1 71 ? 11.757 8.796 -12.507 1.00 73.81 71 THR A N 1
ATOM 554 C CA . THR A 1 71 ? 12.397 9.454 -11.370 1.00 73.81 71 THR A CA 1
ATOM 555 C C . THR A 1 71 ? 11.506 9.277 -10.138 1.00 73.81 71 THR A C 1
ATOM 557 O O . THR A 1 71 ? 10.407 8.726 -10.230 1.00 73.81 71 THR A O 1
ATOM 560 N N . ASP A 1 72 ? 11.969 9.732 -8.976 1.00 69.00 72 ASP A N 1
ATOM 561 C CA . ASP A 1 72 ? 11.183 9.673 -7.735 1.00 69.00 72 ASP A CA 1
ATOM 562 C C . ASP A 1 72 ? 10.117 10.780 -7.655 1.00 69.00 72 ASP A C 1
ATOM 564 O O . ASP A 1 72 ? 9.321 10.814 -6.717 1.00 69.00 72 ASP A O 1
ATOM 568 N N . ASP A 1 73 ? 10.071 11.676 -8.644 1.00 70.50 73 ASP A N 1
ATOM 569 C CA . ASP A 1 73 ? 9.130 12.784 -8.676 1.00 70.50 73 ASP A CA 1
ATOM 570 C C . ASP A 1 73 ? 7.764 12.325 -9.214 1.00 70.50 73 ASP A C 1
ATOM 572 O O . ASP A 1 73 ? 7.622 11.904 -10.362 1.00 70.50 73 ASP A O 1
ATOM 576 N N . GLU A 1 74 ? 6.706 12.491 -8.413 1.00 65.88 74 GLU A N 1
ATOM 577 C CA . GLU A 1 74 ? 5.318 12.192 -8.820 1.00 65.88 74 GLU A CA 1
ATOM 578 C C . GLU A 1 74 ? 4.861 13.000 -10.051 1.00 65.88 74 GLU A C 1
ATOM 580 O O . GLU A 1 74 ? 3.933 12.605 -10.756 1.00 65.88 74 GLU A O 1
ATOM 585 N N . ALA A 1 75 ? 5.517 14.131 -10.329 1.00 65.44 75 ALA A N 1
ATOM 586 C CA . ALA A 1 75 ? 5.249 14.968 -11.497 1.00 65.44 75 ALA A CA 1
ATOM 587 C C . ALA A 1 75 ? 5.623 14.291 -12.829 1.00 65.44 75 ALA A C 1
ATOM 589 O O . ALA A 1 75 ? 5.107 14.693 -13.873 1.00 65.44 75 ALA A O 1
ATOM 590 N N . ASP A 1 76 ? 6.472 13.259 -12.791 1.00 68.38 76 ASP A N 1
ATOM 591 C CA . ASP A 1 76 ? 6.921 12.519 -13.973 1.00 68.38 76 ASP A CA 1
ATOM 592 C C . ASP A 1 76 ? 5.974 11.373 -14.361 1.00 68.38 76 ASP A C 1
ATOM 594 O O . ASP A 1 76 ? 6.207 10.677 -15.355 1.00 68.38 76 ASP A O 1
ATOM 598 N N . ILE A 1 77 ? 4.865 11.203 -13.633 1.00 73.19 77 ILE A N 1
ATOM 599 C CA . ILE A 1 77 ? 3.769 10.313 -14.017 1.00 73.19 77 ILE A CA 1
ATOM 600 C C . ILE A 1 77 ? 3.008 10.949 -15.191 1.00 73.19 77 ILE A C 1
ATOM 602 O O . ILE A 1 77 ? 1.975 11.600 -15.044 1.00 73.19 77 ILE A O 1
ATOM 606 N N . SER A 1 78 ? 3.553 10.775 -16.390 1.00 63.94 78 SER A N 1
ATOM 607 C CA . SER A 1 78 ? 2.975 11.243 -17.648 1.00 63.94 78 SER A CA 1
ATOM 608 C C . SER A 1 78 ? 2.817 10.054 -18.589 1.00 63.94 78 SER A C 1
ATOM 610 O O . SER A 1 78 ? 3.609 9.864 -19.512 1.00 63.94 78 SER A O 1
ATOM 612 N N . GLY A 1 79 ? 1.788 9.246 -18.350 1.00 72.44 79 GLY A N 1
ATOM 613 C CA . GLY A 1 79 ? 1.473 8.081 -19.169 1.00 72.44 79 GLY A CA 1
ATOM 614 C C . GLY A 1 79 ? -0.024 7.771 -19.191 1.00 72.44 79 GLY A C 1
ATOM 615 O O . GLY A 1 79 ? -0.790 8.374 -18.431 1.00 72.44 79 GLY A O 1
ATOM 616 N N . PRO A 1 80 ? -0.455 6.847 -20.066 1.00 81.00 80 PRO A N 1
ATOM 617 C CA . PRO A 1 80 ? -1.807 6.313 -20.017 1.00 81.00 80 PRO A CA 1
ATOM 618 C C . PRO A 1 80 ? -2.084 5.728 -18.627 1.00 81.00 80 PRO A C 1
ATOM 620 O O . PRO A 1 80 ? -1.220 5.082 -18.029 1.00 81.00 80 PRO A O 1
ATOM 623 N N . SER A 1 81 ? -3.285 5.977 -18.105 1.00 86.25 81 SER A N 1
ATOM 624 C CA . SER A 1 81 ? -3.711 5.478 -16.802 1.00 86.25 81 SER A CA 1
ATOM 625 C C . SER A 1 81 ? -4.936 4.582 -16.918 1.00 86.25 81 SER A C 1
ATOM 627 O O . SER A 1 81 ? -5.820 4.800 -17.749 1.00 86.25 81 SER A O 1
ATOM 629 N N . ILE A 1 82 ? -4.983 3.559 -16.072 1.00 91.25 82 ILE A N 1
ATOM 630 C CA . ILE A 1 82 ? -6.106 2.635 -15.941 1.00 91.25 82 ILE A CA 1
ATOM 631 C C . ILE A 1 82 ? -6.706 2.778 -14.546 1.00 91.25 82 ILE A C 1
ATOM 633 O O . ILE A 1 82 ? -5.991 2.907 -13.553 1.00 91.25 82 ILE A O 1
ATOM 637 N N . ASN A 1 83 ? -8.036 2.768 -14.474 1.00 92.88 83 ASN A N 1
ATOM 638 C CA . ASN A 1 83 ? -8.744 2.730 -13.203 1.00 92.88 83 ASN A CA 1
ATOM 639 C C . ASN A 1 83 ? -9.158 1.292 -12.907 1.00 92.88 83 ASN A C 1
ATOM 641 O O . ASN A 1 83 ? -9.956 0.720 -13.647 1.00 92.88 83 ASN A O 1
ATOM 645 N N . VAL A 1 84 ? -8.638 0.741 -11.817 1.00 92.69 84 VAL A N 1
ATOM 646 C CA . VAL A 1 84 ? -8.995 -0.582 -11.304 1.00 92.69 84 VAL A CA 1
ATOM 647 C C . VAL A 1 84 ? -9.886 -0.392 -10.088 1.00 92.69 84 VAL A C 1
ATOM 649 O O . VAL A 1 84 ? -9.547 0.355 -9.170 1.00 92.69 84 VAL A O 1
ATOM 652 N N . VAL A 1 85 ? -11.042 -1.047 -10.087 1.00 93.94 85 VAL A N 1
ATOM 653 C CA . VAL A 1 85 ? -11.937 -1.078 -8.932 1.00 93.94 85 VAL A CA 1
ATOM 654 C C . VAL A 1 85 ? -11.817 -2.446 -8.288 1.00 93.94 85 VAL A C 1
ATOM 656 O O . VAL A 1 85 ? -11.929 -3.460 -8.968 1.00 93.94 85 VAL A O 1
ATOM 659 N N . MET A 1 86 ? -11.613 -2.467 -6.977 1.00 94.19 86 MET A N 1
ATOM 660 C CA . MET A 1 86 ? -11.514 -3.707 -6.216 1.00 94.19 86 MET A CA 1
ATOM 661 C C . MET A 1 86 ? -12.237 -3.590 -4.879 1.00 94.19 86 MET A C 1
ATOM 663 O O . MET A 1 86 ? -12.431 -2.487 -4.354 1.00 94.19 86 MET A O 1
ATOM 667 N N . LYS A 1 87 ? -12.635 -4.728 -4.318 1.00 94.88 87 LYS A N 1
ATOM 668 C CA . LYS A 1 87 ? -13.165 -4.821 -2.956 1.00 94.88 87 LYS A CA 1
ATOM 669 C C . LYS A 1 87 ? -12.252 -5.683 -2.109 1.00 94.88 87 LYS A C 1
ATOM 671 O O . LYS A 1 87 ? -11.826 -6.750 -2.544 1.00 94.88 87 LYS A O 1
ATOM 676 N N . LEU A 1 88 ? -11.990 -5.240 -0.889 1.00 95.00 88 LEU A N 1
ATOM 677 C CA . LEU A 1 88 ? -11.159 -5.967 0.062 1.00 95.00 88 LEU A CA 1
ATOM 678 C C . LEU A 1 88 ? -11.694 -5.861 1.483 1.00 95.00 88 LEU A C 1
ATOM 680 O O . LEU A 1 88 ? -12.509 -4.992 1.804 1.00 95.00 88 LEU A O 1
ATOM 684 N N . LYS A 1 89 ? -11.188 -6.746 2.331 1.00 94.94 89 LYS A N 1
ATOM 685 C CA . LYS A 1 89 ? -11.371 -6.749 3.776 1.00 94.94 89 LYS A CA 1
ATOM 686 C C . LYS A 1 89 ? -10.011 -6.703 4.454 1.00 94.94 89 LYS A C 1
ATOM 688 O O . LYS A 1 89 ? -9.024 -7.230 3.937 1.00 94.94 89 LYS A O 1
ATOM 693 N N . PHE A 1 90 ? -9.976 -6.078 5.621 1.00 95.12 90 PHE A N 1
ATOM 694 C CA . PHE A 1 90 ? -8.800 -6.079 6.477 1.00 95.12 90 PHE A CA 1
ATOM 695 C C . PHE A 1 90 ? -8.985 -7.120 7.575 1.00 95.12 90 PHE A C 1
ATOM 697 O O . PHE A 1 90 ? -10.038 -7.186 8.202 1.00 95.12 90 PHE A O 1
ATOM 704 N N . LEU A 1 91 ? -7.962 -7.936 7.796 1.00 94.75 91 LEU A N 1
ATOM 705 C CA . LEU A 1 91 ? -7.910 -8.916 8.871 1.00 94.75 91 LEU A CA 1
ATOM 706 C C . LEU A 1 91 ? -6.846 -8.442 9.856 1.00 94.75 91 LEU A C 1
ATOM 708 O O . LEU A 1 91 ? -5.667 -8.448 9.518 1.00 94.75 91 LEU A O 1
ATOM 712 N N . GLU A 1 92 ? -7.263 -7.954 11.024 1.00 93.06 92 GLU A N 1
ATOM 713 C CA . GLU A 1 92 ? -6.360 -7.440 12.061 1.00 93.06 92 GLU A CA 1
ATOM 714 C C . GLU A 1 92 ? -5.774 -8.581 12.901 1.00 93.06 92 GLU A C 1
ATOM 716 O O . GLU A 1 92 ? -6.508 -9.404 13.453 1.00 93.06 92 GLU A O 1
ATOM 721 N N . ASP A 1 93 ? -4.448 -8.596 13.037 1.00 91.50 93 ASP A N 1
ATOM 722 C CA . ASP A 1 93 ? -3.733 -9.552 13.875 1.00 91.50 93 ASP A CA 1
ATOM 723 C C . ASP A 1 93 ? -3.690 -9.053 15.326 1.00 91.50 93 ASP A C 1
ATOM 725 O O . ASP A 1 93 ? -3.233 -7.946 15.626 1.00 91.50 93 ASP A O 1
ATOM 729 N N . GLN A 1 94 ? -4.132 -9.888 16.268 1.00 87.38 94 GLN A N 1
ATOM 730 C CA . GLN A 1 94 ? -4.150 -9.515 17.682 1.00 87.38 94 GLN A CA 1
ATOM 731 C C . GLN A 1 94 ? -2.747 -9.504 18.304 1.00 87.38 94 GLN A C 1
ATOM 733 O O . GLN A 1 94 ? -1.931 -10.391 18.062 1.00 87.38 94 GLN A O 1
ATOM 738 N N . GLY A 1 95 ? -2.503 -8.538 19.194 1.00 83.31 95 GLY A N 1
ATOM 739 C CA . GLY A 1 95 ? -1.285 -8.481 20.011 1.00 83.31 95 GLY A CA 1
ATOM 740 C C . GLY A 1 95 ? -0.089 -7.789 19.354 1.00 83.31 95 GLY A C 1
ATOM 741 O O . GLY A 1 95 ? 1.010 -7.861 19.903 1.00 83.31 95 GLY A O 1
ATOM 742 N N . TYR A 1 96 ? -0.290 -7.112 18.221 1.00 82.25 96 TYR A N 1
ATOM 743 C CA . TYR A 1 96 ? 0.746 -6.336 17.546 1.00 82.25 96 TYR A CA 1
ATOM 744 C C . TYR A 1 96 ? 0.629 -4.829 17.794 1.00 82.25 96 TYR A C 1
ATOM 746 O O . TYR A 1 96 ? -0.457 -4.255 17.789 1.00 82.25 96 TYR A O 1
ATOM 754 N N . GLU A 1 97 ? 1.796 -4.207 17.958 1.00 82.75 97 GLU A N 1
ATOM 755 C CA . GLU A 1 97 ? 2.012 -2.766 18.085 1.00 82.75 97 GLU A CA 1
ATOM 756 C C . GLU A 1 97 ? 3.113 -2.375 17.075 1.00 82.75 97 GLU A C 1
ATOM 758 O O . GLU A 1 97 ? 4.252 -2.831 17.232 1.00 82.75 97 GLU A O 1
ATOM 763 N N . PRO A 1 98 ? 2.835 -1.577 16.028 1.00 84.75 98 PRO A N 1
ATOM 764 C CA . PRO A 1 98 ? 1.538 -1.007 15.663 1.00 84.75 98 PRO A CA 1
ATOM 765 C C . PRO A 1 98 ? 0.546 -2.061 15.124 1.00 84.75 98 PRO A C 1
ATOM 767 O O . PRO A 1 98 ? 0.988 -3.110 14.644 1.00 84.75 98 PRO A O 1
ATOM 770 N N . PRO A 1 99 ? -0.777 -1.783 15.146 1.00 89.12 99 PRO A N 1
ATOM 771 C CA . PRO A 1 99 ? -1.785 -2.656 14.560 1.00 89.12 99 PRO A CA 1
ATOM 772 C C . PRO A 1 99 ? -1.482 -2.950 13.096 1.00 89.12 99 PRO A C 1
ATOM 774 O O . PRO A 1 99 ? -1.135 -2.059 12.311 1.00 89.12 99 PRO A O 1
ATOM 777 N N . GLN A 1 100 ? -1.613 -4.217 12.743 1.00 93.12 100 GLN A N 1
ATOM 778 C CA . GLN A 1 100 ? -1.256 -4.739 11.437 1.00 93.12 100 GLN A CA 1
ATOM 779 C C . GLN A 1 100 ? -2.063 -5.997 11.141 1.00 93.12 100 GLN A C 1
ATOM 781 O O . GLN A 1 100 ? -2.717 -6.541 12.031 1.00 93.12 100 GLN A O 1
ATOM 786 N N . GLY A 1 101 ? -1.987 -6.470 9.904 1.00 94.69 101 GLY A N 1
ATOM 787 C CA . GLY A 1 101 ? -2.531 -7.766 9.544 1.00 94.69 101 GLY A CA 1
ATOM 788 C C . GLY A 1 101 ? -2.613 -7.987 8.045 1.00 94.69 101 GLY A C 1
ATOM 789 O O . GLY A 1 101 ? -1.890 -7.371 7.262 1.00 94.69 101 GLY A O 1
ATOM 790 N N . THR A 1 102 ? -3.480 -8.895 7.622 1.00 96.25 102 THR A N 1
ATOM 791 C CA . THR A 1 102 ? -3.560 -9.328 6.221 1.00 96.25 102 THR A CA 1
ATOM 792 C C . THR A 1 102 ? -4.703 -8.651 5.474 1.00 96.25 102 THR A C 1
ATOM 794 O O . THR A 1 102 ? -5.652 -8.129 6.067 1.00 96.25 102 THR A O 1
ATOM 797 N N . VAL A 1 103 ? -4.576 -8.594 4.149 1.00 96.38 103 VAL A N 1
ATOM 798 C CA . VAL A 1 103 ? -5.613 -8.064 3.258 1.00 96.38 103 VAL A CA 1
ATOM 799 C C . VAL A 1 103 ? -6.219 -9.217 2.474 1.00 96.38 103 VAL A C 1
ATOM 801 O O . VAL A 1 103 ? -5.521 -9.897 1.724 1.00 96.38 103 VAL A O 1
ATOM 804 N N . GLU A 1 104 ? -7.526 -9.401 2.611 1.00 95.25 104 GLU A N 1
ATOM 805 C CA . GLU A 1 104 ? -8.290 -10.367 1.828 1.00 95.25 104 GLU A CA 1
ATOM 806 C C . GLU A 1 104 ? -8.981 -9.643 0.670 1.00 95.25 104 GLU A C 1
ATOM 808 O O . GLU A 1 104 ? -9.742 -8.695 0.879 1.00 95.25 104 GLU A O 1
ATOM 813 N N . VAL A 1 105 ? -8.722 -10.077 -0.562 1.00 94.56 105 VAL A N 1
ATOM 814 C CA . VAL A 1 105 ? -9.355 -9.511 -1.758 1.00 94.56 105 VAL A CA 1
ATOM 815 C C . VAL A 1 105 ? -10.656 -10.256 -2.026 1.00 94.56 105 VAL A C 1
ATOM 817 O O . VAL A 1 105 ? -10.658 -11.461 -2.248 1.00 94.56 105 VAL A O 1
ATOM 820 N N . VAL A 1 106 ? -11.770 -9.526 -1.988 1.00 94.00 106 VAL A N 1
ATOM 821 C CA . VAL A 1 106 ? -13.123 -10.067 -2.188 1.00 94.00 106 VAL A CA 1
ATOM 822 C C . VAL A 1 106 ? -13.503 -10.048 -3.665 1.00 94.00 106 VAL A C 1
ATOM 824 O O . VAL A 1 106 ? -14.144 -10.972 -4.156 1.00 94.00 106 VAL A O 1
ATOM 827 N N . GLU A 1 107 ? -13.146 -8.973 -4.366 1.00 94.31 107 GLU A N 1
ATOM 828 C CA . GLU A 1 107 ? -13.484 -8.783 -5.774 1.00 94.31 107 GLU A CA 1
ATOM 829 C C . GLU A 1 107 ? -12.367 -8.007 -6.473 1.00 94.31 107 GLU A C 1
ATOM 831 O O . GLU A 1 107 ? -11.985 -6.923 -6.026 1.00 94.31 107 GLU A O 1
ATOM 836 N N . ASP A 1 108 ? -11.873 -8.565 -7.574 1.00 93.19 108 ASP A N 1
ATOM 837 C CA . ASP A 1 108 ? -10.886 -7.961 -8.465 1.00 93.19 108 ASP A CA 1
ATOM 838 C C . ASP A 1 108 ? -11.311 -8.230 -9.912 1.00 93.19 108 ASP A C 1
ATOM 840 O O . ASP A 1 108 ? -11.178 -9.339 -10.425 1.00 93.19 108 ASP A O 1
ATOM 844 N N . GLU A 1 109 ? -11.879 -7.214 -10.560 1.00 86.56 109 GLU A N 1
ATOM 845 C CA . GLU A 1 109 ? -12.440 -7.345 -11.909 1.00 86.56 109 GLU A CA 1
ATOM 846 C C . GLU A 1 109 ? -11.364 -7.534 -12.989 1.00 86.56 109 GLU A C 1
ATOM 848 O O . GLU A 1 109 ? -11.652 -8.075 -14.058 1.00 86.56 109 GLU A O 1
ATOM 853 N N . LEU A 1 110 ? -10.135 -7.072 -12.735 1.00 87.12 110 LEU A N 1
ATOM 854 C CA . LEU A 1 110 ? -9.056 -7.047 -13.726 1.00 87.12 110 LEU A CA 1
ATOM 855 C C . LEU A 1 110 ? -7.975 -8.101 -13.474 1.00 87.12 110 LEU A C 1
ATOM 857 O O . LEU A 1 110 ? -7.057 -8.214 -14.285 1.00 87.12 110 LEU A O 1
ATOM 861 N N . GLY A 1 111 ? -8.080 -8.877 -12.391 1.00 90.06 111 GLY A N 1
ATOM 862 C CA . GLY A 1 111 ? -7.065 -9.865 -12.012 1.00 90.06 111 GLY A CA 1
ATOM 863 C C . GLY A 1 111 ? -5.705 -9.224 -11.721 1.00 90.06 111 GLY A C 1
ATOM 864 O O . GLY A 1 111 ? -4.658 -9.820 -11.993 1.00 90.06 111 GLY A O 1
ATOM 865 N N . LEU A 1 112 ? -5.723 -7.986 -11.218 1.00 92.19 112 LEU A N 1
ATOM 866 C CA . LEU A 1 112 ? -4.529 -7.239 -10.845 1.00 92.19 112 LEU A CA 1
ATOM 867 C C . LEU A 1 112 ? -3.774 -7.927 -9.709 1.00 92.19 112 LEU A C 1
ATOM 869 O O . LEU A 1 112 ? -2.549 -7.875 -9.693 1.00 92.19 112 LEU A O 1
ATOM 873 N N . ILE A 1 113 ? -4.471 -8.541 -8.757 1.00 94.31 113 ILE A N 1
ATOM 874 C CA . ILE A 1 113 ? -3.862 -9.153 -7.578 1.00 94.31 113 ILE A CA 1
ATOM 875 C C . ILE A 1 113 ? -3.480 -10.600 -7.865 1.00 94.31 113 ILE A C 1
ATOM 877 O O . ILE A 1 113 ? -4.247 -11.370 -8.439 1.00 94.31 113 ILE A O 1
ATOM 881 N N . SER A 1 114 ? -2.279 -10.979 -7.437 1.00 93.06 114 SER A N 1
ATOM 882 C CA . SER A 1 114 ? -1.826 -12.364 -7.494 1.00 93.06 114 SER A CA 1
ATOM 883 C C . SER A 1 114 ? -2.547 -13.212 -6.444 1.00 93.06 114 SER A C 1
ATOM 885 O O . SER A 1 114 ? -2.523 -12.884 -5.258 1.00 93.06 114 SER A O 1
ATOM 887 N N . GLU A 1 115 ? -3.146 -14.330 -6.865 1.00 88.62 115 GLU A N 1
ATOM 888 C CA . GLU A 1 115 ? -3.806 -15.294 -5.966 1.00 88.62 115 GLU A CA 1
ATOM 889 C C . GLU A 1 115 ? -2.819 -15.964 -4.995 1.00 88.62 115 GLU A C 1
ATOM 891 O O . GLU A 1 115 ? -3.180 -16.317 -3.876 1.00 88.62 115 GLU A O 1
ATOM 896 N N . GLU A 1 116 ? -1.558 -16.113 -5.408 1.00 88.50 116 GLU A N 1
ATOM 897 C CA . GLU A 1 116 ? -0.473 -16.673 -4.588 1.00 88.50 116 GLU A CA 1
ATOM 898 C C . GLU A 1 116 ? 0.262 -15.594 -3.771 1.00 88.50 116 GLU A C 1
ATOM 900 O O . GLU A 1 116 ? 1.207 -15.884 -3.033 1.00 88.50 116 GLU A O 1
ATOM 905 N N . GLY A 1 117 ? -0.146 -14.335 -3.934 1.00 85.19 117 GLY A N 1
ATOM 906 C CA . GLY A 1 117 ? 0.480 -13.165 -3.346 1.00 85.19 117 GLY A CA 1
ATOM 907 C C . GLY A 1 117 ? 0.232 -13.018 -1.846 1.00 85.19 117 GLY A C 1
ATOM 908 O O . GLY A 1 117 ? -0.839 -13.337 -1.332 1.00 85.19 117 GLY A O 1
ATOM 909 N N . PHE A 1 118 ? 1.214 -12.467 -1.130 1.00 91.00 118 PHE A N 1
ATOM 910 C CA . PHE A 1 118 ? 1.061 -12.111 0.278 1.00 91.00 118 PHE A CA 1
ATOM 911 C C . PHE A 1 118 ? 0.710 -10.629 0.430 1.00 91.00 118 PHE A C 1
ATOM 913 O O . PHE A 1 118 ? 1.566 -9.742 0.325 1.00 91.00 118 PHE A O 1
ATOM 920 N N . ASN A 1 119 ? -0.567 -10.385 0.724 1.00 95.00 119 ASN A N 1
ATOM 921 C CA . ASN A 1 119 ? -1.137 -9.054 0.880 1.00 95.00 119 ASN A CA 1
ATOM 922 C C . ASN A 1 119 ? -1.234 -8.679 2.364 1.00 95.00 119 ASN A C 1
ATOM 924 O O . ASN A 1 119 ? -1.838 -9.394 3.167 1.00 95.00 119 ASN A O 1
ATOM 928 N N . PHE A 1 120 ? -0.649 -7.545 2.738 1.00 95.25 120 PHE A N 1
ATOM 929 C CA . PHE A 1 120 ? -0.454 -7.165 4.138 1.00 95.25 120 PHE A CA 1
ATOM 930 C C . PHE A 1 120 ? -0.643 -5.666 4.346 1.00 95.25 120 PHE A C 1
ATOM 932 O O . PHE A 1 120 ? -0.353 -4.863 3.459 1.00 95.25 120 PHE A O 1
ATOM 939 N N . TRP A 1 121 ? -1.100 -5.277 5.531 1.00 94.81 121 TRP A N 1
ATOM 940 C CA . TRP A 1 121 ? -1.242 -3.887 5.936 1.00 94.81 121 TRP A CA 1
ATOM 941 C C . TRP A 1 121 ? -0.667 -3.646 7.329 1.00 94.81 121 TRP A C 1
ATOM 943 O O . TRP A 1 121 ? -0.659 -4.525 8.188 1.00 94.81 121 TRP A O 1
ATOM 953 N N . LYS A 1 122 ? -0.208 -2.419 7.566 1.00 92.94 122 LYS A N 1
ATOM 954 C CA . LYS A 1 122 ? 0.336 -1.979 8.851 1.00 92.94 122 LYS A CA 1
ATOM 955 C C . LYS A 1 122 ? 0.064 -0.499 9.064 1.00 92.94 122 LYS A C 1
ATOM 957 O O . LYS A 1 122 ? 0.236 0.309 8.149 1.00 92.94 122 LYS A O 1
ATOM 962 N N . LEU A 1 123 ? -0.344 -0.137 10.274 1.00 90.25 123 LEU A N 1
ATOM 963 C CA . LEU A 1 123 ? -0.429 1.261 10.678 1.00 90.25 123 LEU A CA 1
ATOM 964 C C . LEU A 1 123 ? 0.965 1.836 10.951 1.00 90.25 123 LEU A C 1
ATOM 966 O O . LEU A 1 123 ? 1.853 1.152 11.458 1.00 90.25 123 LEU A O 1
ATOM 970 N N . ALA A 1 124 ? 1.157 3.101 10.592 1.00 86.00 124 ALA A N 1
ATOM 971 C CA . ALA A 1 124 ? 2.440 3.783 10.670 1.00 86.00 124 ALA A CA 1
ATOM 972 C C . ALA A 1 124 ? 2.303 5.206 11.222 1.00 86.00 124 ALA A C 1
ATOM 974 O O . ALA A 1 124 ? 1.276 5.874 11.072 1.00 86.00 124 ALA A O 1
ATOM 975 N N . GLU A 1 125 ? 3.377 5.658 11.863 1.00 78.50 125 GLU A N 1
ATOM 976 C CA . GLU A 1 125 ? 3.481 6.966 12.517 1.00 78.50 125 GLU A CA 1
ATOM 977 C C . GLU A 1 125 ? 4.090 8.019 11.599 1.00 78.50 125 GLU A C 1
ATOM 979 O O . GLU A 1 125 ? 3.592 9.140 11.505 1.00 78.50 125 GLU A O 1
ATOM 984 N N . GLU A 1 126 ? 5.166 7.638 10.909 1.00 73.44 126 GLU A N 1
ATOM 985 C CA . GLU A 1 126 ? 5.972 8.518 10.074 1.00 73.44 126 GLU A CA 1
ATOM 986 C C . GLU A 1 126 ? 6.066 8.022 8.631 1.00 73.44 126 GLU A C 1
ATOM 988 O O . GLU A 1 126 ? 5.879 6.847 8.307 1.00 73.44 126 GLU A O 1
ATOM 993 N N . GLU A 1 127 ? 6.418 8.960 7.756 1.00 63.06 127 GLU A N 1
ATOM 994 C CA . GLU A 1 127 ? 6.775 8.704 6.369 1.00 63.06 127 GLU A CA 1
ATOM 995 C C . GLU A 1 127 ? 8.169 8.049 6.302 1.00 63.06 127 GLU A C 1
ATOM 997 O O . GLU A 1 127 ? 9.189 8.723 6.178 1.00 63.06 127 GLU A O 1
ATOM 1002 N N . GLY A 1 128 ? 8.229 6.725 6.451 1.00 59.12 128 GLY A N 1
ATOM 1003 C CA . GLY A 1 128 ? 9.449 5.937 6.253 1.00 59.12 128 GLY A CA 1
ATOM 1004 C C . GLY A 1 128 ? 9.681 5.567 4.785 1.00 59.12 128 GLY A C 1
ATOM 1005 O O . GLY A 1 128 ? 8.728 5.289 4.062 1.00 59.12 128 GLY A O 1
ATOM 1006 N N . GLU A 1 129 ? 10.950 5.548 4.367 1.00 51.62 129 GLU A N 1
ATOM 1007 C CA . GLU A 1 129 ? 11.403 5.048 3.056 1.00 51.62 129 GLU A CA 1
ATOM 1008 C C . GLU A 1 129 ? 11.220 3.523 2.950 1.00 51.62 129 GLU A C 1
ATOM 1010 O O . GLU A 1 129 ? 10.772 3.015 1.926 1.00 51.62 129 GLU A O 1
ATOM 1015 N N . ASP A 1 130 ? 11.438 2.814 4.064 1.00 55.91 130 ASP A N 1
ATOM 1016 C CA . ASP A 1 130 ? 11.011 1.432 4.244 1.00 55.91 130 ASP A CA 1
ATOM 1017 C C . ASP A 1 130 ? 9.687 1.387 5.026 1.00 55.91 130 ASP A C 1
ATOM 1019 O O . ASP A 1 130 ? 9.644 1.814 6.188 1.00 55.91 130 ASP A O 1
ATOM 1023 N N . PRO A 1 131 ? 8.604 0.824 4.455 1.00 51.94 131 PRO A N 1
ATOM 1024 C CA . PRO A 1 131 ? 7.285 0.788 5.093 1.00 51.94 131 PRO A CA 1
ATOM 1025 C C . PRO A 1 131 ? 7.216 -0.070 6.372 1.00 51.94 131 PRO A C 1
ATOM 1027 O O . PRO A 1 131 ? 6.156 -0.139 7.000 1.00 51.94 131 PRO A O 1
ATOM 1030 N N . LEU A 1 132 ? 8.318 -0.719 6.773 1.00 53.75 132 LEU A N 1
ATOM 1031 C CA . LEU A 1 132 ? 8.380 -1.671 7.885 1.00 53.75 132 LEU A CA 1
ATOM 1032 C C . LEU A 1 132 ? 9.335 -1.285 9.030 1.00 53.75 132 LEU A C 1
ATOM 1034 O O . LEU A 1 132 ? 9.144 -1.818 10.125 1.00 53.75 132 LEU A O 1
ATOM 1038 N N . ASP A 1 133 ? 10.290 -0.364 8.836 1.00 49.25 133 ASP A N 1
ATOM 1039 C CA . ASP A 1 133 ? 11.564 -0.412 9.589 1.00 49.25 133 ASP A CA 1
ATOM 1040 C C . ASP A 1 133 ? 11.833 0.725 10.595 1.00 49.25 133 ASP A C 1
ATOM 1042 O O . ASP A 1 133 ? 12.944 0.888 11.097 1.00 49.25 133 ASP A O 1
ATOM 1046 N N . LYS A 1 134 ? 10.814 1.506 10.968 1.00 53.44 134 LYS A N 1
ATOM 1047 C CA . LYS A 1 134 ? 10.940 2.509 12.041 1.00 53.44 134 LYS A CA 1
ATOM 1048 C C . LYS A 1 134 ? 9.879 2.299 13.113 1.00 53.44 134 LYS A C 1
ATOM 1050 O O . LYS A 1 134 ? 8.848 2.959 13.126 1.00 53.44 134 LYS A O 1
ATOM 1055 N N . GLY A 1 135 ? 10.133 1.345 14.007 1.00 46.78 135 GLY A N 1
ATOM 1056 C CA . GLY A 1 135 ? 9.393 1.230 15.262 1.00 46.78 135 GLY A CA 1
ATOM 1057 C C . GLY A 1 135 ? 9.798 2.364 16.201 1.00 46.78 135 GLY A C 1
ATOM 1058 O O . GLY A 1 135 ? 10.859 2.297 16.823 1.00 46.78 135 GLY A O 1
ATOM 1059 N N . GLY A 1 136 ? 8.987 3.419 16.276 1.00 49.44 136 GLY A N 1
ATOM 1060 C CA . GLY A 1 136 ? 9.118 4.451 17.299 1.00 49.44 136 GLY A CA 1
ATOM 1061 C C . GLY A 1 136 ? 8.949 3.837 18.690 1.00 49.44 136 GLY A C 1
ATOM 1062 O O . GLY A 1 136 ? 8.080 2.999 18.919 1.00 49.44 136 GLY A O 1
ATOM 1063 N N . LEU A 1 137 ? 9.806 4.213 19.638 1.00 52.94 137 LEU A N 1
ATOM 1064 C CA . LEU A 1 137 ? 9.678 3.790 21.030 1.00 52.94 137 LEU A CA 1
ATOM 1065 C C . LEU A 1 137 ? 8.547 4.599 21.688 1.00 52.94 137 LEU A C 1
ATOM 1067 O O . LEU A 1 137 ? 8.787 5.716 22.147 1.00 52.94 137 LEU A O 1
ATOM 1071 N N . TRP A 1 138 ? 7.328 4.058 21.742 1.00 54.88 138 TRP A N 1
ATOM 1072 C CA . TRP A 1 138 ? 6.210 4.730 22.415 1.00 54.88 138 TRP A CA 1
ATOM 1073 C C . TRP A 1 138 ? 6.115 4.377 23.891 1.00 54.88 138 TRP A C 1
ATOM 1075 O O . TRP A 1 138 ? 6.156 3.217 24.302 1.00 54.88 138 TRP A O 1
ATOM 1085 N N . ILE A 1 139 ? 5.964 5.423 24.701 1.00 55.22 139 ILE A N 1
ATOM 1086 C CA . ILE A 1 139 ? 5.643 5.309 26.118 1.00 55.22 139 ILE A CA 1
ATOM 1087 C C . ILE A 1 139 ? 4.122 5.369 26.241 1.00 55.22 139 ILE A C 1
ATOM 1089 O O . ILE A 1 139 ? 3.499 6.422 26.091 1.00 55.22 139 ILE A O 1
ATOM 1093 N N . TRP A 1 140 ? 3.536 4.216 26.528 1.00 50.50 140 TRP A N 1
ATOM 1094 C CA . TRP A 1 140 ? 2.119 4.035 26.802 1.00 50.50 140 TRP A CA 1
ATOM 1095 C C . TRP A 1 140 ? 1.642 4.974 27.925 1.00 50.50 140 TRP A C 1
ATOM 1097 O O . TRP A 1 140 ? 2.120 4.881 29.055 1.00 50.50 140 TRP A O 1
ATOM 1107 N N . GLY A 1 141 ? 0.701 5.879 27.621 1.00 53.03 141 GLY A N 1
ATOM 1108 C CA . GLY A 1 141 ? -0.005 6.697 28.622 1.00 53.03 141 GLY A CA 1
ATOM 1109 C C . GLY A 1 141 ? 0.022 8.219 28.437 1.00 53.03 141 GLY A C 1
ATOM 1110 O O . GLY A 1 141 ? -0.596 8.911 29.244 1.00 53.03 141 GLY A O 1
ATOM 1111 N N . LEU A 1 142 ? 0.700 8.759 27.414 1.00 58.56 142 LEU A N 1
ATOM 1112 C CA . LEU A 1 142 ? 0.848 10.218 27.267 1.00 58.56 142 LEU A CA 1
ATOM 1113 C C . LEU A 1 142 ? -0.095 10.895 26.251 1.00 58.56 142 LEU A C 1
ATOM 1115 O O . LEU A 1 142 ? -0.194 12.120 26.270 1.00 58.56 142 LEU A O 1
ATOM 1119 N N . PHE A 1 143 ? -0.795 10.151 25.385 1.00 53.44 143 PHE A N 1
ATOM 1120 C CA . PHE A 1 143 ? -1.579 10.743 24.289 1.00 53.44 143 PHE A CA 1
ATOM 1121 C C . PHE A 1 143 ? -2.967 10.109 24.133 1.00 53.44 143 PHE A C 1
ATOM 1123 O O . PHE A 1 143 ? -3.126 8.898 24.261 1.00 53.44 143 PHE A O 1
ATOM 1130 N N . SER A 1 144 ? -3.970 10.951 23.861 1.00 53.16 144 SER A N 1
ATOM 1131 C CA . SER A 1 144 ? -5.391 10.590 23.761 1.00 53.16 144 SER A CA 1
ATOM 1132 C C . SER A 1 144 ? -5.948 10.515 22.323 1.00 53.16 144 SER A C 1
ATOM 1134 O O . SER A 1 144 ? -7.100 10.129 22.167 1.00 53.16 144 SER A O 1
ATOM 1136 N N . GLU A 1 145 ? -5.172 10.855 21.281 1.00 52.12 145 GLU A N 1
ATOM 1137 C CA . GLU A 1 145 ? -5.588 10.921 19.856 1.00 52.12 145 GLU A CA 1
ATOM 1138 C C . GLU A 1 145 ? -4.387 10.734 18.886 1.00 52.12 145 GLU A C 1
ATOM 1140 O O . GLU A 1 145 ? -3.249 10.956 19.297 1.00 52.12 145 GLU A O 1
ATOM 1145 N N . PRO A 1 146 ? -4.635 10.414 17.593 1.00 56.25 146 PRO A N 1
ATOM 1146 C CA . PRO A 1 146 ? -4.500 9.076 17.015 1.00 56.25 146 PRO A CA 1
ATOM 1147 C C . PRO A 1 146 ? -3.042 8.584 16.904 1.00 56.25 146 PRO A C 1
ATOM 1149 O O . PRO A 1 146 ? -2.180 9.255 16.344 1.00 56.25 146 PRO A O 1
ATOM 1152 N N . LEU A 1 147 ? -2.821 7.350 17.368 1.00 73.75 147 LEU A N 1
ATOM 1153 C CA . LEU A 1 147 ? -1.523 6.666 17.462 1.00 73.75 147 LEU A CA 1
ATOM 1154 C C . LEU A 1 147 ? -0.828 6.470 16.093 1.00 73.75 147 LEU A C 1
ATOM 1156 O O . LEU A 1 147 ? 0.389 6.379 16.046 1.00 73.75 147 LEU A O 1
ATOM 1160 N N . TYR A 1 148 ? -1.587 6.465 14.983 1.00 84.75 148 TYR A N 1
ATOM 1161 C CA . TYR A 1 148 ? -1.080 6.184 13.633 1.00 84.75 148 TYR A CA 1
ATOM 1162 C C . TYR A 1 148 ? -1.851 6.956 12.544 1.00 84.75 148 TYR A C 1
ATOM 1164 O O . TYR A 1 148 ? -2.965 6.554 12.189 1.00 84.75 148 TYR A O 1
ATOM 1172 N N . PRO A 1 149 ? -1.317 8.070 12.011 1.00 88.00 149 PRO A N 1
ATOM 1173 C CA . PRO A 1 149 ? -1.974 8.861 10.968 1.00 88.00 149 PRO A CA 1
ATOM 1174 C C . PRO A 1 149 ? -1.856 8.252 9.563 1.00 88.00 149 PRO A C 1
ATOM 1176 O O . PRO A 1 149 ? -2.473 8.758 8.625 1.00 88.00 149 PRO A O 1
ATOM 1179 N N . LEU A 1 150 ? -1.051 7.202 9.387 1.00 90.12 150 LEU A N 1
ATOM 1180 C CA . LEU A 1 150 ? -0.793 6.567 8.099 1.00 90.12 150 LEU A CA 1
ATOM 1181 C C . LEU A 1 150 ? -1.077 5.067 8.169 1.00 90.12 150 LEU A C 1
ATOM 1183 O O . LEU A 1 150 ? -0.939 4.427 9.210 1.00 90.12 150 LEU A O 1
ATOM 1187 N N . MET A 1 151 ? -1.448 4.506 7.028 1.00 91.81 151 MET A N 1
ATOM 1188 C CA . MET A 1 151 ? -1.608 3.081 6.798 1.00 91.81 151 MET A CA 1
ATOM 1189 C C . MET A 1 151 ? -0.823 2.708 5.545 1.00 91.81 151 MET A C 1
ATOM 1191 O O . MET A 1 151 ? -1.045 3.269 4.469 1.00 91.81 151 MET A O 1
ATOM 1195 N N . ASN A 1 152 ? 0.091 1.758 5.704 1.00 94.06 152 ASN A N 1
ATOM 1196 C CA . ASN A 1 152 ? 0.857 1.172 4.618 1.00 94.06 152 ASN A CA 1
ATOM 1197 C C . ASN A 1 152 ? 0.196 -0.143 4.225 1.00 94.06 152 ASN A C 1
ATOM 1199 O O . ASN A 1 152 ? -0.083 -0.979 5.085 1.00 94.06 152 ASN A O 1
ATOM 1203 N N . ILE A 1 153 ? -0.042 -0.332 2.935 1.00 95.12 153 ILE A N 1
ATOM 1204 C CA . ILE A 1 153 ? -0.607 -1.564 2.390 1.00 95.12 153 ILE A CA 1
ATOM 1205 C C . ILE A 1 153 ? 0.334 -2.065 1.305 1.00 95.12 153 ILE A C 1
ATOM 1207 O O . ILE A 1 153 ? 0.776 -1.293 0.461 1.00 95.12 153 ILE A O 1
ATOM 1211 N N . GLN A 1 154 ? 0.641 -3.352 1.328 1.00 95.50 154 GLN A N 1
ATOM 1212 C CA . GLN A 1 154 ? 1.419 -4.036 0.310 1.00 95.50 154 GLN A CA 1
ATOM 1213 C C . GLN A 1 154 ? 0.527 -5.077 -0.353 1.00 95.50 154 GLN A C 1
ATOM 1215 O O . GLN A 1 154 ? -0.022 -5.940 0.332 1.00 95.50 154 GLN A O 1
ATOM 1220 N N . LEU A 1 155 ? 0.425 -5.007 -1.675 1.00 95.38 155 LEU A N 1
ATOM 1221 C CA . LEU A 1 155 ? -0.263 -5.983 -2.506 1.00 95.38 155 LEU A CA 1
ATOM 1222 C C . LEU A 1 155 ? 0.722 -6.598 -3.496 1.00 95.38 155 LEU A C 1
ATOM 1224 O O . LEU A 1 155 ? 1.531 -5.889 -4.099 1.00 95.38 155 LEU A O 1
ATOM 1228 N N . ASP A 1 156 ? 0.641 -7.908 -3.675 1.00 95.31 156 ASP A N 1
ATO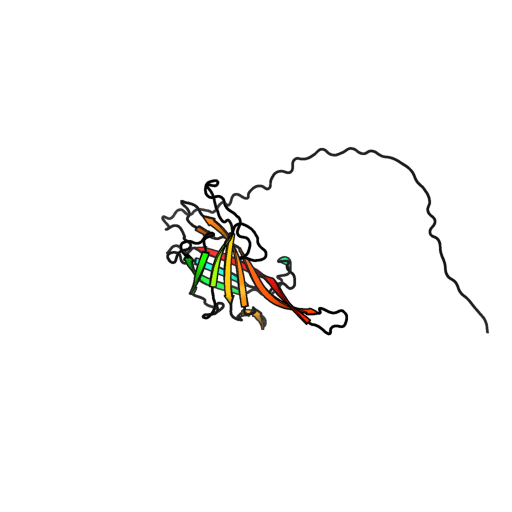M 1229 C CA . ASP A 1 156 ? 1.370 -8.602 -4.731 1.00 95.31 156 ASP A CA 1
ATOM 1230 C C . ASP A 1 156 ? 0.511 -8.588 -6.005 1.00 95.31 156 ASP A C 1
ATOM 1232 O O . ASP A 1 156 ? -0.619 -9.076 -6.020 1.00 95.31 156 ASP A O 1
ATOM 1236 N N . VAL A 1 157 ? 1.039 -7.987 -7.069 1.00 94.56 157 VAL A N 1
ATOM 1237 C CA . VAL A 1 157 ? 0.309 -7.694 -8.308 1.00 94.56 157 VAL A CA 1
ATOM 1238 C C . VAL A 1 157 ? 0.861 -8.463 -9.504 1.00 94.56 157 VAL A C 1
ATOM 1240 O O . VAL A 1 157 ? 2.073 -8.658 -9.638 1.00 94.56 157 VAL A O 1
ATOM 1243 N N . ASN A 1 158 ? -0.043 -8.864 -10.391 1.00 94.50 158 ASN A N 1
ATOM 1244 C CA . ASN A 1 158 ? 0.243 -9.444 -11.696 1.00 94.50 158 ASN A CA 1
ATOM 1245 C C . ASN A 1 158 ? 0.546 -8.358 -12.736 1.00 94.50 158 ASN A C 1
ATOM 1247 O O . ASN A 1 158 ? 0.308 -7.168 -12.525 1.00 94.50 158 ASN A O 1
ATOM 1251 N N . GLU A 1 159 ? 1.054 -8.786 -13.890 1.00 91.69 159 GLU A N 1
ATOM 1252 C CA . GLU A 1 159 ? 1.205 -7.907 -15.045 1.00 91.69 159 GLU A CA 1
ATOM 1253 C C . GLU A 1 159 ? -0.172 -7.624 -15.657 1.00 91.69 159 GLU A C 1
ATOM 1255 O O . GLU A 1 159 ? -0.906 -8.552 -16.002 1.00 91.69 159 GLU A O 1
ATOM 1260 N N . VAL A 1 160 ? -0.522 -6.344 -15.801 1.00 90.12 160 VAL A N 1
ATOM 1261 C CA . VAL A 1 160 ? -1.827 -5.918 -16.334 1.00 90.12 160 VAL A CA 1
ATOM 1262 C C . VAL A 1 160 ? -1.622 -5.005 -17.539 1.00 90.12 160 VAL A C 1
ATOM 1264 O O . VAL A 1 160 ? -0.858 -4.045 -17.448 1.00 90.12 160 VAL A O 1
ATOM 1267 N N . PRO A 1 161 ? -2.295 -5.241 -18.677 1.00 88.44 161 PRO A N 1
ATOM 1268 C CA . PRO A 1 161 ? -2.198 -4.348 -19.824 1.00 88.44 161 PRO A CA 1
ATOM 1269 C C . PRO 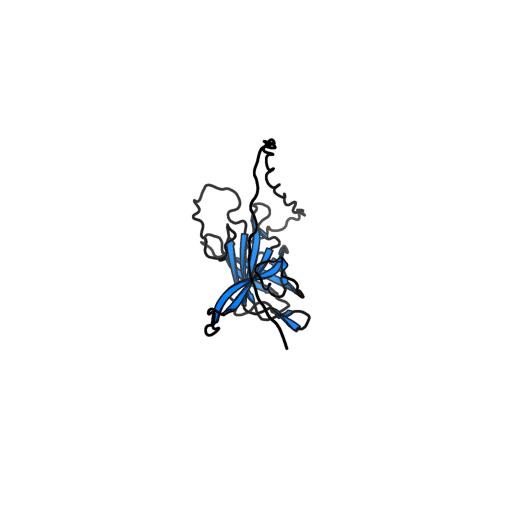A 1 161 ? -2.829 -2.985 -19.516 1.00 88.44 161 PRO A C 1
ATOM 1271 O O . PRO A 1 161 ? -3.999 -2.882 -19.149 1.00 88.44 161 PRO A O 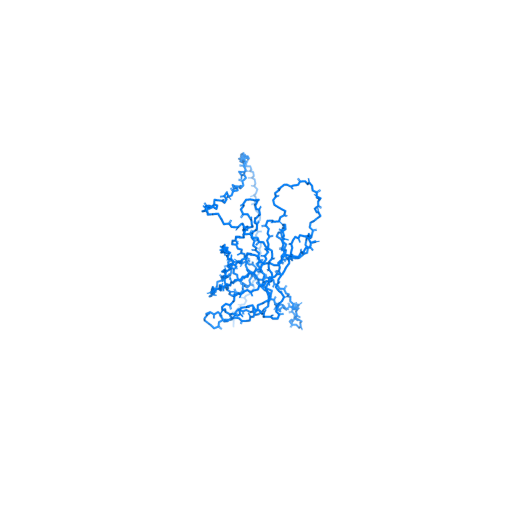1
ATOM 1274 N N . ILE A 1 162 ? -2.044 -1.930 -19.708 1.00 87.38 162 ILE A N 1
ATOM 1275 C CA . ILE A 1 162 ? -2.505 -0.545 -19.783 1.00 87.38 162 ILE A CA 1
ATOM 1276 C C . ILE A 1 162 ? -2.925 -0.268 -21.240 1.00 87.38 162 ILE A C 1
ATOM 1278 O O . ILE A 1 162 ? -2.550 -0.982 -22.177 1.00 87.38 162 ILE A O 1
ATOM 1282 N N . SER A 1 163 ? -3.750 0.759 -21.457 1.00 79.75 163 SER A N 1
ATOM 1283 C CA . SER A 1 163 ? -4.061 1.231 -22.808 1.00 79.75 163 SER A CA 1
ATOM 1284 C C . SER A 1 163 ? -2.784 1.546 -23.603 1.00 79.75 163 SER A C 1
ATOM 1286 O O . SER A 1 163 ? -1.762 1.923 -23.036 1.00 79.75 163 SER A O 1
ATOM 1288 N N . ASP A 1 164 ? -2.864 1.400 -24.927 1.00 75.56 164 ASP A N 1
ATOM 1289 C CA . ASP A 1 164 ? -1.782 1.660 -25.892 1.00 75.56 164 ASP A CA 1
ATOM 1290 C C . ASP A 1 164 ? -0.639 0.627 -25.936 1.00 75.56 164 ASP A C 1
ATOM 1292 O O . ASP A 1 164 ? 0.411 0.876 -26.526 1.00 75.56 164 ASP A O 1
ATOM 1296 N N . GLY A 1 165 ? -0.862 -0.578 -25.398 1.00 77.12 165 GLY A N 1
ATOM 1297 C CA . GLY A 1 165 ? 0.080 -1.702 -25.511 1.00 77.12 165 GLY A CA 1
ATOM 1298 C C . GLY A 1 165 ? 1.222 -1.677 -24.494 1.00 77.12 165 GLY A C 1
ATOM 1299 O O . GLY A 1 165 ? 2.101 -2.536 -24.548 1.00 77.12 165 GLY A O 1
ATOM 1300 N N . THR A 1 166 ? 1.199 -0.726 -23.562 1.00 83.94 166 THR A N 1
ATOM 1301 C CA . THR A 1 166 ? 2.056 -0.708 -22.372 1.00 83.94 166 THR A CA 1
ATOM 1302 C C . THR A 1 166 ? 1.490 -1.662 -21.320 1.00 83.94 166 THR A C 1
ATOM 1304 O O . THR A 1 166 ? 0.276 -1.775 -21.185 1.00 83.94 166 THR A O 1
ATOM 1307 N N . THR A 1 167 ? 2.333 -2.337 -20.541 1.00 88.38 167 THR A N 1
ATOM 1308 C CA . THR A 1 167 ? 1.905 -3.169 -19.404 1.00 88.38 167 THR A CA 1
ATOM 1309 C C . THR A 1 167 ? 2.355 -2.571 -18.073 1.00 88.38 167 THR A C 1
ATOM 1311 O O . THR A 1 167 ? 3.457 -2.039 -17.940 1.00 88.38 167 THR A O 1
ATOM 1314 N N . PHE A 1 168 ? 1.480 -2.648 -17.072 1.00 90.00 168 PHE A N 1
ATOM 1315 C CA . PHE A 1 168 ? 1.821 -2.405 -15.680 1.00 90.00 168 PHE A CA 1
ATOM 1316 C C . PHE A 1 168 ? 2.630 -3.600 -15.161 1.00 90.00 168 PHE A C 1
ATOM 1318 O O . PHE A 1 168 ? 2.176 -4.734 -15.323 1.00 90.00 168 PHE A O 1
ATOM 1325 N N . PRO A 1 169 ? 3.809 -3.386 -14.557 1.00 90.81 169 PRO A N 1
ATOM 1326 C CA . PRO A 1 169 ? 4.698 -4.479 -14.185 1.00 90.81 169 PRO A CA 1
ATOM 1327 C C . PRO A 1 169 ? 4.136 -5.315 -13.030 1.00 90.81 169 PRO A C 1
ATOM 1329 O O . PRO A 1 169 ? 3.603 -4.773 -12.062 1.00 90.81 169 PRO A O 1
ATOM 1332 N N . ALA A 1 170 ? 4.349 -6.632 -13.093 1.00 92.69 170 ALA A N 1
ATOM 1333 C CA . ALA A 1 170 ? 4.141 -7.518 -11.952 1.00 92.69 170 ALA A CA 1
ATOM 1334 C C . ALA A 1 170 ? 5.138 -7.202 -10.821 1.00 92.69 170 ALA A C 1
ATOM 1336 O O . ALA A 1 170 ? 6.288 -6.830 -11.078 1.00 92.69 170 ALA A O 1
ATOM 1337 N N . GLY A 1 171 ? 4.731 -7.393 -9.566 1.00 92.31 171 GLY A N 1
ATOM 1338 C CA . GLY A 1 171 ? 5.608 -7.181 -8.415 1.00 92.31 171 GLY A CA 1
ATOM 1339 C C . GLY A 1 171 ? 4.871 -6.773 -7.147 1.00 92.31 171 GLY A C 1
ATOM 1340 O O . GLY A 1 171 ? 3.762 -7.221 -6.888 1.00 92.31 171 GLY A O 1
ATOM 1341 N N . LYS A 1 172 ? 5.517 -5.931 -6.334 1.00 93.38 172 LYS A N 1
ATOM 1342 C CA . LYS A 1 172 ? 4.948 -5.405 -5.086 1.00 93.38 172 LYS A CA 1
ATOM 1343 C C . LYS A 1 172 ? 4.430 -3.993 -5.302 1.00 93.38 172 LYS A C 1
ATOM 1345 O O . LYS A 1 172 ? 5.230 -3.088 -5.551 1.00 93.38 172 LYS A O 1
ATOM 1350 N N . LEU A 1 173 ? 3.120 -3.828 -5.180 1.00 94.50 173 LEU A N 1
ATOM 1351 C CA . LEU A 1 173 ? 2.443 -2.541 -5.131 1.00 94.50 173 LEU A CA 1
ATOM 1352 C C . LEU A 1 173 ? 2.323 -2.104 -3.671 1.00 94.50 173 LEU A C 1
ATOM 1354 O O . LEU A 1 173 ? 1.729 -2.793 -2.846 1.00 94.50 173 LEU A O 1
ATOM 1358 N N . PHE A 1 174 ? 2.872 -0.943 -3.358 1.00 94.50 174 PHE A N 1
ATOM 1359 C CA . PHE A 1 174 ? 2.740 -0.297 -2.067 1.00 94.50 174 PHE A CA 1
ATOM 1360 C C . PHE A 1 174 ? 1.739 0.840 -2.161 1.00 94.50 174 PHE A C 1
ATOM 1362 O O . PHE A 1 174 ? 1.714 1.607 -3.123 1.00 94.50 174 PHE A O 1
ATOM 1369 N N . MET A 1 175 ? 0.917 0.957 -1.131 1.00 94.88 175 MET A N 1
ATOM 1370 C CA . MET A 1 175 ? -0.060 2.017 -0.984 1.00 94.88 175 MET A CA 1
ATOM 1371 C C . MET A 1 175 ? 0.190 2.708 0.338 1.00 94.88 175 MET A C 1
ATOM 1373 O O . MET A 1 175 ? 0.313 2.055 1.377 1.00 94.88 175 MET A O 1
ATOM 1377 N N . LYS A 1 176 ? 0.229 4.032 0.294 1.00 93.12 176 LYS A N 1
ATOM 1378 C CA . LYS A 1 176 ? 0.366 4.866 1.479 1.00 93.12 176 LYS A CA 1
ATOM 1379 C C . LYS A 1 176 ? -0.879 5.715 1.622 1.00 93.12 176 LYS A C 1
ATOM 1381 O O . LYS A 1 176 ? -1.179 6.549 0.768 1.00 93.12 176 LYS A O 1
ATOM 1386 N N . VAL A 1 177 ? -1.620 5.477 2.695 1.00 93.62 177 VAL A N 1
ATOM 1387 C CA . VAL A 1 177 ? -2.981 5.984 2.860 1.00 93.62 177 VAL A CA 1
ATOM 1388 C C . VAL A 1 177 ? -3.084 6.740 4.178 1.00 93.62 177 VAL A C 1
ATOM 1390 O O . VAL A 1 177 ? -2.726 6.185 5.216 1.00 93.62 177 VAL A O 1
ATOM 1393 N N . PRO A 1 178 ? -3.590 7.984 4.195 1.00 91.25 178 PRO A N 1
ATOM 1394 C CA . PRO A 1 178 ? -3.858 8.660 5.452 1.00 91.25 178 PRO A CA 1
ATOM 1395 C C . PRO A 1 178 ? -5.036 7.997 6.167 1.00 91.25 178 PRO A C 1
ATOM 1397 O O . PRO A 1 178 ? -6.107 7.797 5.578 1.00 91.25 178 PRO A O 1
ATOM 1400 N N . HIS A 1 179 ? -4.815 7.694 7.441 1.00 89.50 179 HIS A N 1
ATOM 1401 C CA . HIS A 1 179 ? -5.718 6.985 8.333 1.00 89.50 179 HIS A CA 1
ATOM 1402 C C . HIS A 1 179 ? -6.132 7.895 9.492 1.00 89.50 179 HIS A C 1
ATOM 1404 O O . HIS A 1 179 ? -5.310 8.558 10.126 1.00 89.50 179 HIS A O 1
ATOM 1410 N N . ALA A 1 180 ? -7.425 7.901 9.793 1.00 86.75 180 ALA A N 1
ATOM 1411 C CA . ALA A 1 180 ? -7.968 8.524 10.988 1.00 86.75 180 ALA A CA 1
ATOM 1412 C C . ALA A 1 180 ? -8.900 7.542 11.697 1.00 86.75 180 ALA A C 1
ATOM 1414 O O . ALA A 1 180 ? -9.667 6.825 11.059 1.00 86.75 180 ALA A O 1
ATOM 1415 N N . ARG A 1 181 ? -8.862 7.537 13.030 1.00 83.88 181 ARG A N 1
ATOM 1416 C CA . ARG A 1 181 ? -9.753 6.727 13.864 1.00 83.88 181 ARG A CA 1
ATOM 1417 C C . ARG A 1 181 ? -10.476 7.640 14.843 1.00 83.88 181 ARG A C 1
ATOM 1419 O O . ARG A 1 181 ? -9.833 8.377 15.585 1.00 83.88 181 ARG A O 1
ATOM 1426 N N . GLY A 1 182 ? -11.804 7.590 14.837 1.00 78.75 182 GLY A N 1
ATOM 1427 C CA . GLY A 1 182 ? -12.654 8.346 15.754 1.00 78.75 182 GLY A CA 1
ATOM 1428 C C . GLY A 1 182 ? -13.613 7.429 16.502 1.00 78.75 182 GLY A C 1
ATOM 1429 O O . GLY A 1 182 ? -14.157 6.489 15.932 1.00 78.75 182 GLY A O 1
ATOM 1430 N N . SER A 1 183 ? -13.867 7.725 17.778 1.00 71.75 183 SER A N 1
ATOM 1431 C CA . SER A 1 183 ? -14.752 6.917 18.635 1.00 71.75 183 SER A CA 1
ATOM 1432 C C . SER A 1 183 ? -16.200 6.837 18.139 1.00 71.75 183 SER A C 1
ATOM 1434 O O . SER A 1 183 ? -16.894 5.876 18.449 1.00 71.75 183 SER A O 1
ATOM 1436 N N . LYS A 1 184 ? -16.658 7.840 17.378 1.00 75.25 184 LYS A N 1
ATOM 1437 C CA . LYS A 1 184 ? -18.016 7.902 16.811 1.00 75.25 184 LYS A CA 1
ATOM 1438 C C . LYS A 1 184 ? -18.075 7.627 15.311 1.00 75.25 184 LYS A C 1
ATOM 1440 O O . LYS A 1 184 ? -19.109 7.205 14.821 1.00 75.25 184 LYS A O 1
ATOM 1445 N N . THR A 1 185 ? -16.999 7.920 14.587 1.00 75.44 185 THR A N 1
ATOM 1446 C CA . THR A 1 185 ? -16.944 7.829 13.120 1.00 75.44 185 THR A CA 1
ATOM 1447 C C . THR A 1 185 ? -16.340 6.517 12.628 1.00 75.44 185 THR A C 1
ATOM 1449 O O . THR A 1 185 ? -16.417 6.232 11.440 1.00 75.44 185 THR A O 1
ATOM 1452 N N . GLY A 1 186 ? -15.714 5.736 13.513 1.00 84.94 186 GLY A N 1
ATOM 1453 C CA . GLY A 1 186 ? -14.940 4.563 13.124 1.00 84.94 186 GLY A CA 1
ATOM 1454 C C . GLY A 1 186 ? -13.621 4.936 12.454 1.00 84.94 186 GLY A C 1
ATOM 1455 O O . GLY A 1 186 ? -13.024 5.985 12.731 1.00 84.94 186 GLY A O 1
ATOM 1456 N N . VAL A 1 187 ? -13.162 4.041 11.590 1.00 88.00 187 VAL A N 1
ATOM 1457 C CA . VAL A 1 187 ? -11.960 4.163 10.770 1.00 88.00 187 VAL A CA 1
ATOM 1458 C C . VAL A 1 187 ? -12.299 4.899 9.481 1.00 88.00 187 VAL A C 1
ATOM 1460 O O . VAL A 1 187 ? -13.218 4.529 8.759 1.00 88.00 187 VAL A O 1
ATOM 1463 N N . ALA A 1 188 ? -11.518 5.922 9.163 1.00 89.25 188 ALA A N 1
ATOM 1464 C CA . ALA A 1 188 ? -11.597 6.650 7.910 1.00 89.25 188 ALA A CA 1
ATOM 1465 C C . ALA A 1 188 ? -10.272 6.517 7.156 1.00 89.25 188 ALA A C 1
ATOM 1467 O O . ALA A 1 188 ? -9.216 6.911 7.657 1.00 89.25 188 ALA A O 1
ATOM 1468 N N . LEU A 1 189 ? -10.352 5.986 5.936 1.00 89.94 189 LEU A N 1
ATOM 1469 C CA . LEU A 1 189 ? -9.250 5.926 4.981 1.00 89.94 189 LEU A CA 1
ATOM 1470 C C . LEU A 1 189 ? -9.508 6.944 3.873 1.00 89.94 189 LEU A C 1
ATOM 1472 O O . LEU A 1 189 ? -10.606 7.011 3.319 1.00 89.94 189 LEU A O 1
ATOM 1476 N N . SER A 1 190 ? -8.508 7.765 3.575 1.00 87.94 190 SER A N 1
ATOM 1477 C CA . SER A 1 190 ? -8.617 8.827 2.569 1.00 87.94 190 SER A CA 1
ATOM 1478 C C . SER A 1 190 ? -7.822 8.502 1.301 1.00 87.94 190 SER A C 1
ATOM 1480 O O . SER A 1 190 ? -7.362 7.380 1.117 1.00 87.94 190 SER A O 1
ATOM 1482 N N . GLY A 1 191 ? -7.718 9.451 0.368 1.00 90.56 191 GLY A N 1
ATOM 1483 C CA . GLY A 1 191 ? -6.925 9.252 -0.845 1.00 90.56 191 GLY A CA 1
ATOM 1484 C C . GLY A 1 191 ? -5.431 9.145 -0.531 1.00 90.56 191 GLY A C 1
ATOM 1485 O O . GLY A 1 191 ? -4.920 9.932 0.263 1.00 90.56 191 GLY A O 1
ATOM 1486 N N . GLY A 1 192 ? -4.753 8.189 -1.159 1.00 92.56 192 GLY A N 1
ATOM 1487 C CA . GLY A 1 192 ? -3.345 7.877 -0.931 1.00 92.56 192 GLY A CA 1
ATOM 1488 C C . GLY A 1 192 ? -2.524 7.806 -2.215 1.00 92.56 192 GLY A C 1
ATOM 1489 O O . GLY A 1 192 ? -3.052 7.964 -3.321 1.00 92.56 192 GLY A O 1
ATOM 1490 N N . THR A 1 193 ? -1.233 7.539 -2.059 1.00 93.94 193 THR A N 1
ATOM 1491 C CA . THR A 1 193 ? -0.281 7.373 -3.164 1.00 93.94 193 THR A CA 1
ATOM 1492 C C . THR A 1 193 ? 0.029 5.899 -3.392 1.00 93.94 193 THR A C 1
ATOM 1494 O O . THR A 1 193 ? -0.042 5.084 -2.467 1.00 93.94 193 THR A O 1
ATOM 1497 N N . LEU A 1 194 ? 0.330 5.556 -4.645 1.00 94.19 194 LEU A N 1
ATOM 1498 C CA . LEU A 1 194 ? 0.724 4.217 -5.069 1.00 94.19 194 LEU A CA 1
ATOM 1499 C C . LEU A 1 194 ? 2.170 4.237 -5.544 1.00 94.19 194 LEU A C 1
ATOM 1501 O O . LEU A 1 194 ? 2.567 5.139 -6.285 1.00 94.19 194 LEU A O 1
ATOM 1505 N N . SER A 1 195 ? 2.940 3.230 -5.158 1.00 93.62 195 SER A N 1
ATOM 1506 C CA . SER A 1 195 ? 4.307 3.037 -5.625 1.00 93.62 195 SER A CA 1
ATOM 1507 C C . SER A 1 195 ? 4.616 1.564 -5.856 1.00 93.62 195 SER A C 1
ATOM 1509 O O . SER A 1 195 ? 4.011 0.682 -5.257 1.00 93.62 195 SER A O 1
ATOM 1511 N N . VAL A 1 196 ? 5.552 1.268 -6.750 1.00 92.69 196 VAL A N 1
ATOM 1512 C CA . VAL A 1 196 ? 5.953 -0.103 -7.087 1.00 92.69 196 VAL A CA 1
ATOM 1513 C C . VAL A 1 196 ? 7.454 -0.270 -6.909 1.00 92.69 196 VAL A C 1
ATOM 1515 O O . VAL A 1 196 ? 8.228 0.645 -7.196 1.00 92.69 196 VAL A O 1
ATOM 1518 N N . ARG A 1 197 ? 7.883 -1.447 -6.445 1.00 88.88 197 ARG A N 1
ATOM 1519 C CA . ARG A 1 197 ? 9.310 -1.793 -6.412 1.00 88.88 197 ARG A CA 1
ATOM 1520 C C . ARG A 1 197 ? 9.774 -2.259 -7.783 1.00 88.88 197 ARG A C 1
ATOM 1522 O O . ARG A 1 197 ? 9.306 -3.289 -8.262 1.00 88.88 197 ARG A O 1
ATOM 1529 N N . GLN A 1 198 ? 10.743 -1.571 -8.369 1.00 85.00 198 GLN A N 1
ATOM 1530 C CA . GLN A 1 198 ? 11.387 -1.978 -9.614 1.00 85.00 198 GLN A CA 1
ATOM 1531 C C . GLN A 1 198 ? 12.867 -2.261 -9.396 1.00 85.00 198 GLN A C 1
ATOM 1533 O O . GLN A 1 198 ? 13.560 -1.542 -8.681 1.00 85.00 198 GLN A O 1
ATOM 1538 N N . ILE A 1 199 ? 13.361 -3.321 -10.032 1.00 84.69 199 ILE A N 1
ATOM 1539 C CA . ILE A 1 199 ? 14.791 -3.615 -10.072 1.00 84.69 199 ILE A CA 1
ATOM 1540 C C . ILE A 1 199 ? 15.371 -2.891 -11.284 1.00 84.69 199 ILE A C 1
ATOM 1542 O O . ILE A 1 199 ? 15.140 -3.292 -12.425 1.00 84.69 199 ILE A O 1
ATOM 1546 N N . VAL A 1 200 ? 16.129 -1.830 -11.030 1.00 81.25 200 VAL A N 1
ATOM 1547 C CA . VAL A 1 200 ? 16.808 -1.043 -12.058 1.00 81.25 200 VAL A CA 1
ATOM 1548 C C . VAL A 1 200 ? 18.273 -1.471 -12.116 1.00 81.25 200 VAL A C 1
ATOM 1550 O O . VAL A 1 200 ? 18.970 -1.546 -11.102 1.00 81.25 200 VAL A O 1
ATOM 1553 N N . ALA A 1 201 ? 18.743 -1.794 -13.321 1.00 81.12 201 ALA A N 1
ATOM 1554 C CA . ALA A 1 201 ? 20.129 -2.176 -13.556 1.00 81.12 201 ALA A CA 1
ATOM 1555 C C . ALA A 1 201 ? 20.982 -0.929 -13.827 1.00 81.12 201 ALA A C 1
ATOM 1557 O O . ALA A 1 201 ? 20.911 -0.337 -14.905 1.00 81.12 201 ALA A O 1
ATOM 1558 N N . TYR A 1 202 ? 21.827 -0.564 -12.868 1.00 80.50 202 TYR A N 1
ATOM 1559 C CA . TYR A 1 202 ? 22.785 0.529 -12.988 1.00 80.50 202 TYR A CA 1
ATOM 1560 C C . TYR A 1 202 ? 24.140 0.025 -13.481 1.00 80.50 202 TYR A C 1
ATOM 1562 O O . TYR A 1 202 ? 24.605 -1.048 -13.089 1.00 80.50 202 TYR A O 1
ATOM 1570 N N . GLN A 1 203 ? 24.807 0.810 -14.331 1.00 80.50 203 GLN A N 1
ATOM 1571 C CA . GLN A 1 203 ? 26.221 0.579 -14.626 1.00 80.50 203 GLN A CA 1
ATOM 1572 C C . GLN A 1 203 ? 27.057 1.076 -13.448 1.00 80.50 203 GLN A C 1
ATOM 1574 O O . GLN A 1 203 ? 27.028 2.260 -13.123 1.00 80.50 203 GLN A O 1
ATOM 1579 N N . ALA A 1 204 ? 27.786 0.165 -12.806 1.00 74.25 204 ALA A N 1
ATOM 1580 C CA . ALA A 1 204 ? 28.548 0.453 -11.591 1.00 74.25 204 ALA A CA 1
ATOM 1581 C C . ALA A 1 204 ? 30.020 0.818 -11.869 1.00 74.25 204 ALA A C 1
ATOM 1583 O O . ALA A 1 204 ? 30.785 1.045 -10.935 1.00 74.25 204 ALA A O 1
ATOM 1584 N N . ASP A 1 205 ? 30.426 0.870 -13.140 1.00 76.44 205 ASP A N 1
ATOM 1585 C CA . ASP A 1 205 ? 31.811 1.096 -13.548 1.00 76.44 205 ASP A CA 1
ATOM 1586 C C . ASP A 1 205 ? 31.903 2.077 -14.727 1.00 76.44 205 ASP A C 1
ATOM 1588 O O . ASP A 1 205 ? 31.083 2.046 -15.645 1.00 76.44 205 ASP A O 1
ATOM 1592 N N . LEU A 1 206 ? 32.951 2.904 -14.725 1.00 65.56 206 LEU A N 1
ATOM 1593 C CA . LEU A 1 206 ? 33.293 3.867 -15.776 1.00 65.56 206 LEU A CA 1
ATOM 1594 C C . LEU A 1 206 ? 33.607 3.189 -17.117 1.00 65.56 206 LEU A C 1
ATOM 1596 O O . LEU A 1 206 ? 33.473 3.818 -18.164 1.00 65.56 206 LEU A O 1
ATOM 1600 N N . ILE A 1 207 ? 34.024 1.918 -17.091 1.00 77.12 207 ILE A N 1
ATOM 1601 C CA . ILE A 1 207 ? 34.283 1.110 -18.296 1.00 77.12 207 ILE A CA 1
ATOM 1602 C C . ILE A 1 207 ? 33.117 0.179 -18.672 1.00 77.12 207 ILE A C 1
ATOM 1604 O O . ILE A 1 207 ? 33.231 -0.575 -19.637 1.00 77.12 207 ILE A O 1
ATOM 1608 N N . GLY A 1 208 ? 31.992 0.221 -17.945 1.00 68.56 208 GLY A N 1
ATOM 1609 C CA . GLY A 1 208 ? 30.764 -0.502 -18.301 1.00 68.56 208 GLY A CA 1
ATOM 1610 C C . GLY A 1 208 ? 30.822 -2.030 -18.155 1.00 68.56 208 GLY A C 1
ATOM 1611 O O . GLY A 1 208 ? 29.989 -2.724 -18.739 1.00 68.56 208 GLY A O 1
ATOM 1612 N N . LEU A 1 209 ? 31.786 -2.573 -17.400 1.00 73.56 209 LEU A N 1
ATOM 1613 C CA . LEU A 1 209 ? 31.969 -4.025 -17.252 1.00 73.56 209 LEU A CA 1
ATOM 1614 C C . LEU A 1 209 ? 31.146 -4.658 -16.122 1.00 73.56 209 LEU A C 1
ATOM 1616 O O . LEU A 1 209 ? 30.987 -5.878 -16.104 1.00 73.56 209 LEU A O 1
ATOM 1620 N N . SER A 1 210 ? 30.597 -3.864 -15.200 1.00 80.56 210 SER A N 1
ATOM 1621 C CA . SER A 1 210 ? 29.759 -4.361 -14.106 1.00 80.56 210 SER A CA 1
ATOM 1622 C C . SER A 1 210 ? 28.384 -3.688 -14.092 1.00 80.56 210 SER A C 1
ATOM 1624 O O . SER A 1 210 ? 28.238 -2.486 -14.335 1.00 80.56 210 SER A O 1
ATOM 1626 N N . LYS A 1 211 ? 27.353 -4.496 -13.824 1.00 82.94 211 LYS A N 1
ATOM 1627 C CA . LYS A 1 211 ? 25.972 -4.051 -13.613 1.00 82.94 211 LYS A CA 1
ATOM 1628 C C . LYS A 1 211 ? 25.579 -4.354 -12.172 1.00 82.94 211 LYS A C 1
ATOM 1630 O O . LYS A 1 211 ? 25.781 -5.478 -11.716 1.00 82.94 211 LYS A O 1
ATOM 1635 N N . ALA A 1 212 ? 25.022 -3.370 -11.482 1.00 83.38 212 ALA A N 1
ATOM 1636 C CA . ALA A 1 212 ? 24.419 -3.533 -10.168 1.00 83.38 212 ALA A CA 1
ATOM 1637 C C . ALA A 1 212 ? 22.898 -3.441 -10.306 1.00 83.38 212 ALA A C 1
ATOM 1639 O O . ALA A 1 212 ? 22.384 -2.510 -10.920 1.00 83.38 212 ALA A O 1
ATOM 1640 N N . ASN A 1 213 ? 22.185 -4.411 -9.741 1.00 83.25 213 ASN A N 1
ATOM 1641 C CA . ASN A 1 213 ? 20.729 -4.394 -9.682 1.00 83.25 213 ASN A CA 1
ATOM 1642 C C . ASN A 1 213 ? 20.317 -3.745 -8.364 1.00 83.25 213 ASN A C 1
ATOM 1644 O O . ASN A 1 213 ? 20.567 -4.312 -7.300 1.00 83.25 213 ASN A O 1
ATOM 1648 N N . ILE A 1 214 ? 19.717 -2.562 -8.440 1.00 84.81 214 ILE A N 1
ATOM 1649 C CA . ILE A 1 214 ? 19.236 -1.813 -7.278 1.00 84.81 214 ILE A CA 1
ATOM 1650 C C . ILE A 1 214 ? 17.714 -1.833 -7.324 1.00 84.81 214 ILE A C 1
ATOM 1652 O O . ILE A 1 214 ? 17.113 -1.625 -8.376 1.00 84.81 214 ILE A O 1
ATOM 1656 N N . ALA A 1 215 ? 17.094 -2.149 -6.192 1.00 84.25 215 ALA A N 1
ATOM 1657 C CA . ALA A 1 215 ? 15.648 -2.131 -6.082 1.00 84.25 215 ALA A CA 1
ATOM 1658 C C . ALA A 1 215 ? 15.201 -0.750 -5.599 1.00 84.25 215 ALA A C 1
ATOM 1660 O O . ALA A 1 215 ? 15.536 -0.363 -4.483 1.00 84.25 215 ALA A O 1
ATOM 1661 N N . GLU A 1 216 ? 14.445 -0.046 -6.429 1.00 86.12 216 GLU A N 1
ATOM 1662 C CA . GLU A 1 216 ? 13.951 1.307 -6.175 1.00 86.12 216 GLU A CA 1
ATOM 1663 C C . GLU A 1 216 ? 12.427 1.306 -6.101 1.00 86.12 216 GLU A C 1
ATOM 1665 O O . GLU A 1 216 ? 11.764 0.485 -6.739 1.00 86.12 216 GLU A O 1
ATOM 1670 N N . VAL A 1 217 ? 11.867 2.213 -5.305 1.00 87.81 217 VAL A N 1
ATOM 1671 C CA . VAL A 1 217 ? 10.419 2.393 -5.172 1.00 87.81 217 VAL A CA 1
ATOM 1672 C C . VAL A 1 217 ? 10.018 3.588 -6.026 1.00 87.81 217 VAL A C 1
ATOM 1674 O O . VAL A 1 217 ? 10.422 4.708 -5.741 1.00 87.81 217 VAL A O 1
ATOM 1677 N N . ARG A 1 218 ? 9.230 3.354 -7.078 1.00 90.50 218 ARG A N 1
ATOM 1678 C CA . ARG A 1 218 ? 8.787 4.398 -8.013 1.00 90.50 218 ARG A CA 1
ATOM 1679 C C . ARG A 1 218 ? 7.305 4.698 -7.830 1.00 90.50 218 ARG A C 1
ATOM 1681 O O . ARG A 1 218 ? 6.522 3.748 -7.739 1.00 90.50 218 ARG A O 1
ATOM 1688 N N . PRO A 1 219 ? 6.884 5.973 -7.805 1.00 92.06 219 PRO A N 1
ATOM 1689 C CA . PRO A 1 219 ? 5.471 6.310 -7.737 1.00 92.06 219 PRO A CA 1
ATOM 1690 C C . PRO A 1 219 ? 4.771 5.894 -9.041 1.00 92.06 219 PRO A C 1
ATOM 1692 O O . PRO A 1 219 ? 5.327 6.018 -10.133 1.00 92.06 219 PRO A O 1
ATOM 1695 N N . CYS A 1 220 ? 3.566 5.341 -8.926 1.00 91.81 220 CYS A N 1
ATOM 1696 C CA . CYS A 1 220 ? 2.846 4.732 -10.048 1.00 91.81 220 CYS A CA 1
ATOM 1697 C C . CYS A 1 220 ? 1.340 5.027 -10.067 1.00 91.81 220 CYS A C 1
ATOM 1699 O O . CYS A 1 220 ? 0.615 4.465 -10.893 1.00 91.81 220 CYS A O 1
ATOM 1701 N N . GLY A 1 221 ? 0.849 5.915 -9.195 1.00 92.81 221 GLY A N 1
ATOM 1702 C CA . GLY A 1 221 ? -0.549 6.326 -9.229 1.00 92.81 221 GLY A CA 1
ATOM 1703 C C . GLY A 1 221 ? -1.117 6.823 -7.906 1.00 92.81 221 GLY A C 1
ATOM 1704 O O . GLY A 1 221 ? -0.394 7.199 -6.982 1.00 92.81 221 GLY A O 1
ATOM 1705 N N . THR A 1 222 ? -2.447 6.798 -7.811 1.00 94.69 222 THR A N 1
ATOM 1706 C CA . THR A 1 222 ? -3.185 7.191 -6.599 1.00 94.69 222 THR A CA 1
ATOM 1707 C C . THR A 1 222 ? -4.272 6.184 -6.255 1.00 94.69 222 THR A C 1
ATOM 1709 O O . THR A 1 222 ? -4.812 5.510 -7.132 1.00 94.69 222 THR A O 1
ATOM 1712 N N . VAL A 1 223 ? -4.617 6.100 -4.973 1.00 95.50 223 VAL A N 1
ATOM 1713 C CA . VAL A 1 223 ? -5.705 5.257 -4.464 1.00 95.50 223 VAL A CA 1
ATOM 1714 C C . VAL A 1 223 ? -6.777 6.114 -3.818 1.00 95.50 223 VAL A C 1
ATOM 1716 O O . VAL A 1 223 ? -6.488 7.130 -3.185 1.00 95.50 223 VAL A O 1
ATOM 1719 N N . ARG A 1 224 ? -8.036 5.701 -3.955 1.00 94.19 224 ARG A N 1
ATOM 1720 C CA . ARG A 1 224 ? -9.165 6.266 -3.215 1.00 94.19 224 ARG A CA 1
ATOM 1721 C C . ARG A 1 224 ? -9.985 5.158 -2.584 1.00 94.19 224 ARG A C 1
ATOM 1723 O O . ARG A 1 224 ? -10.317 4.179 -3.246 1.00 94.19 224 ARG A O 1
ATOM 1730 N N . PHE A 1 225 ? -10.353 5.365 -1.327 1.00 90.94 225 PHE A N 1
ATOM 1731 C CA . PHE A 1 225 ? -11.250 4.484 -0.597 1.00 90.94 225 PHE A CA 1
ATOM 1732 C C . PHE A 1 225 ? -12.661 5.052 -0.620 1.00 90.94 225 PHE A C 1
ATOM 1734 O O . PHE A 1 225 ? -12.885 6.245 -0.412 1.00 90.94 225 PHE A O 1
ATOM 1741 N N . THR A 1 226 ? -13.615 4.168 -0.854 1.00 84.12 226 THR A N 1
ATOM 1742 C CA . THR A 1 226 ? -15.031 4.397 -0.603 1.00 84.12 226 THR A CA 1
ATOM 1743 C C . THR A 1 226 ? -15.495 3.260 0.291 1.00 84.12 226 THR A C 1
ATOM 1745 O O . THR A 1 226 ? -15.529 2.108 -0.142 1.00 84.12 226 THR A O 1
ATOM 1748 N N . SER A 1 227 ? -15.795 3.550 1.555 1.00 69.62 227 SER A N 1
ATOM 1749 C CA . SER A 1 227 ? -16.445 2.569 2.421 1.00 69.62 227 SER A CA 1
ATOM 1750 C C . SER A 1 227 ? -17.865 2.362 1.909 1.00 69.62 227 SER A C 1
ATOM 1752 O O . SER A 1 227 ? -18.597 3.329 1.700 1.00 69.62 227 SER A O 1
ATOM 1754 N N . THR A 1 228 ? -18.247 1.112 1.672 1.00 56.66 228 THR A N 1
ATOM 1755 C CA . THR A 1 228 ? -19.661 0.768 1.514 1.00 56.66 228 THR A CA 1
ATOM 1756 C C . THR A 1 228 ? -20.062 0.174 2.852 1.00 56.66 228 THR A C 1
ATOM 1758 O O . THR A 1 228 ? -19.548 -0.883 3.208 1.00 56.66 228 THR A O 1
ATOM 1761 N N . ALA A 1 229 ? -20.874 0.888 3.635 1.00 49.94 229 ALA A N 1
ATOM 1762 C CA . ALA A 1 229 ? -21.471 0.290 4.823 1.00 49.94 229 ALA A CA 1
ATOM 1763 C C . ALA A 1 229 ? -22.291 -0.930 4.368 1.00 49.94 229 ALA A C 1
ATOM 1765 O O . ALA A 1 229 ? -23.014 -0.838 3.371 1.00 49.94 229 ALA A O 1
ATOM 1766 N N . ALA A 1 230 ? -22.074 -2.071 5.025 1.00 40.00 230 ALA A N 1
ATOM 1767 C CA . ALA A 1 230 ? -22.806 -3.305 4.755 1.00 40.00 230 ALA A CA 1
ATOM 1768 C C . ALA A 1 230 ? -24.276 -3.182 5.178 1.00 40.00 230 ALA A C 1
ATOM 1770 O O . ALA A 1 230 ? -24.537 -2.519 6.210 1.00 40.00 230 ALA A O 1
#